Protein AF-A0A5A8E0D0-F1 (afdb_monomer_lite)

pLDDT: mean 87.82, std 7.99, range [46.97, 96.88]

Sequence (201 aa):
MASAQPALDAAREAVDKLDKSAMTEMRAMPSPPAVVVRAMRATLILLRGERRSSELSWEGCKRALSKLDAFIRELKDLDATTLPTERLARARPLTEAADFDPDDVARRSFAAAAMARWCRAVVHYRDAFTEAEPLMRQLAEAEASRAAADRDAAAAQGRAAEAAARVNETRIDFARATASKAAAEAEAGALRAKLDVAARL

Secondary structure (DSSP, 8-state):
-TTTHHHHHHHHHHHHT--HHHHHHHHH-SS--HHHHHHHHHHHHHHH----TTTSSHHHHHHHTTSHHHHHHHHHH--SSS--HHHHHHHHHHHSSTT--HHHHHTT-HHHHHHHHHHHHHHHHHHHHHHHHHHHHHHHHHHHHHHHHHHHHHHHHHHHHHHHHHHHHHHHHHHHHHHHHHHHHHHHHHHHHHHHHHTT-

InterPro domains:
  IPR024743 Dynein heavy chain, coiled coil stalk [PF12777] (1-201)
  IPR026983 Dynein heavy chain [PTHR45703] (1-201)

Structure (mmCIF, N/CA/C/O backbone):
data_AF-A0A5A8E0D0-F1
#
_entry.id   AF-A0A5A8E0D0-F1
#
loop_
_atom_site.group_PDB
_atom_site.id
_atom_site.type_symbol
_atom_site.label_atom_id
_atom_site.label_alt_id
_atom_site.label_comp_id
_atom_site.label_asym_id
_atom_site.label_entity_id
_atom_site.label_seq_id
_atom_site.pdbx_PDB_ins_code
_atom_site.Cartn_x
_atom_site.Cartn_y
_atom_site.Cartn_z
_atom_site.occupancy
_atom_site.B_iso_or_equiv
_atom_site.auth_seq_id
_atom_site.auth_comp_id
_atom_site.auth_asym_id
_atom_site.auth_atom_id
_atom_site.pdbx_PDB_model_num
ATOM 1 N N . MET A 1 1 ? -8.853 -4.979 -0.295 1.00 46.97 1 MET A N 1
ATOM 2 C CA . MET A 1 1 ? -7.467 -5.105 0.218 1.00 46.97 1 MET A CA 1
ATOM 3 C C . MET A 1 1 ? -6.813 -6.458 -0.061 1.00 46.97 1 MET A C 1
ATOM 5 O O . MET A 1 1 ? -5.664 -6.467 -0.484 1.00 46.97 1 MET A O 1
ATOM 9 N N . ALA A 1 2 ? -7.513 -7.590 0.106 1.00 50.62 2 ALA A N 1
ATOM 10 C CA . ALA A 1 2 ? -6.905 -8.922 -0.022 1.00 50.62 2 ALA A CA 1
ATOM 11 C C . ALA A 1 2 ? -6.347 -9.275 -1.417 1.00 50.62 2 ALA A C 1
ATOM 13 O O . ALA A 1 2 ? -5.484 -10.133 -1.499 1.00 50.62 2 ALA A O 1
ATOM 14 N N . SER A 1 3 ? -6.790 -8.635 -2.508 1.00 60.00 3 SER A N 1
ATOM 15 C CA . SER A 1 3 ? -6.340 -9.019 -3.859 1.00 60.00 3 SER A CA 1
ATOM 16 C C . SER A 1 3 ? -5.064 -8.315 -4.336 1.00 60.00 3 SER A C 1
ATOM 18 O O . SER A 1 3 ? -4.391 -8.837 -5.220 1.00 60.00 3 SER A O 1
ATOM 20 N N . ALA A 1 4 ? -4.728 -7.138 -3.798 1.00 67.81 4 ALA A N 1
ATOM 21 C CA . ALA A 1 4 ? -3.641 -6.313 -4.338 1.00 67.81 4 ALA A CA 1
ATOM 22 C C . ALA A 1 4 ? -2.365 -6.343 -3.485 1.00 67.81 4 ALA A C 1
ATOM 24 O O . ALA A 1 4 ? -1.266 -6.282 -4.032 1.00 67.81 4 ALA A O 1
ATOM 25 N N . GLN A 1 5 ? -2.497 -6.514 -2.164 1.00 73.69 5 GLN A N 1
ATOM 26 C CA . GLN A 1 5 ? -1.357 -6.719 -1.267 1.00 73.69 5 GLN A CA 1
ATOM 27 C C . GLN A 1 5 ? -0.528 -7.963 -1.656 1.00 73.69 5 GLN A C 1
ATOM 29 O O . GLN A 1 5 ? 0.683 -7.820 -1.816 1.00 73.69 5 GLN A O 1
ATOM 34 N N . PRO A 1 6 ? -1.133 -9.137 -1.955 1.00 78.00 6 PRO A N 1
ATOM 35 C CA . PRO A 1 6 ? -0.362 -10.307 -2.375 1.00 78.00 6 PRO A CA 1
ATOM 36 C C . PRO A 1 6 ? 0.381 -10.092 -3.695 1.00 78.00 6 PRO A C 1
ATOM 38 O O . PRO A 1 6 ? 1.473 -10.619 -3.880 1.00 78.00 6 PRO A O 1
ATOM 41 N N . ALA A 1 7 ? -0.184 -9.300 -4.612 1.00 72.88 7 ALA A N 1
ATOM 42 C CA . ALA A 1 7 ? 0.465 -8.982 -5.880 1.00 72.88 7 ALA A CA 1
ATOM 43 C C . ALA A 1 7 ? 1.705 -8.095 -5.678 1.00 72.88 7 ALA A C 1
ATOM 45 O O . ALA A 1 7 ? 2.725 -8.310 -6.335 1.00 72.88 7 ALA A O 1
ATOM 46 N N . LEU A 1 8 ? 1.640 -7.128 -4.754 1.00 76.81 8 LEU A N 1
ATOM 47 C CA . LEU A 1 8 ? 2.788 -6.298 -4.388 1.00 76.81 8 LEU A CA 1
ATOM 48 C C . LEU A 1 8 ? 3.878 -7.122 -3.689 1.00 76.81 8 LEU A C 1
ATOM 50 O O . LEU A 1 8 ? 5.057 -6.971 -4.008 1.00 76.81 8 LEU A O 1
ATOM 54 N N . ASP A 1 9 ? 3.493 -8.023 -2.788 1.00 79.50 9 ASP A N 1
ATOM 55 C CA . ASP A 1 9 ? 4.439 -8.878 -2.069 1.00 79.50 9 ASP A CA 1
ATOM 56 C C . ASP A 1 9 ? 5.113 -9.888 -3.012 1.00 79.50 9 ASP A C 1
ATOM 58 O O . ASP A 1 9 ? 6.337 -10.020 -2.999 1.00 79.50 9 ASP A O 1
ATOM 62 N N . ALA A 1 10 ? 4.360 -10.493 -3.936 1.00 74.81 10 ALA A N 1
ATOM 63 C CA . ALA A 1 10 ? 4.913 -11.351 -4.987 1.00 74.81 10 ALA A CA 1
ATOM 64 C C . ALA A 1 10 ? 5.870 -10.591 -5.924 1.00 74.81 10 ALA A C 1
ATOM 66 O O . ALA A 1 10 ? 6.889 -11.128 -6.360 1.00 74.81 10 ALA A O 1
ATOM 67 N N . ALA A 1 11 ? 5.582 -9.322 -6.228 1.00 75.94 11 ALA A N 1
ATOM 68 C CA . ALA A 1 11 ? 6.492 -8.471 -6.989 1.00 75.94 11 ALA A CA 1
ATOM 69 C C . ALA A 1 11 ? 7.776 -8.131 -6.219 1.00 75.94 11 ALA A C 1
ATOM 71 O O . ALA A 1 11 ? 8.854 -8.131 -6.814 1.00 75.94 11 ALA A O 1
ATOM 72 N N . ARG A 1 12 ? 7.686 -7.866 -4.911 1.00 77.81 12 ARG A N 1
ATOM 73 C CA . ARG A 1 12 ? 8.857 -7.657 -4.044 1.00 77.81 12 ARG A CA 1
ATOM 74 C C . ARG A 1 12 ? 9.723 -8.911 -3.968 1.00 77.81 12 ARG A C 1
ATOM 76 O O . ARG A 1 12 ? 10.940 -8.811 -4.090 1.00 77.81 12 ARG A O 1
ATOM 83 N N . GLU A 1 13 ? 9.106 -10.083 -3.854 1.00 78.12 13 GLU A N 1
ATOM 84 C CA . GLU A 1 13 ? 9.806 -11.369 -3.873 1.00 78.12 13 GLU A CA 1
ATOM 85 C C . GLU A 1 13 ? 10.465 -11.639 -5.237 1.00 78.12 13 GLU A C 1
ATOM 87 O O . GLU A 1 13 ? 11.607 -12.089 -5.303 1.00 78.12 13 GLU A O 1
ATOM 92 N N . ALA A 1 14 ? 9.798 -11.305 -6.346 1.00 73.12 14 ALA A N 1
ATOM 93 C CA . ALA A 1 14 ? 10.391 -11.404 -7.680 1.00 73.12 14 ALA A CA 1
ATOM 94 C C . ALA A 1 14 ? 11.609 -10.477 -7.852 1.00 73.12 14 ALA A C 1
ATOM 96 O O . ALA A 1 14 ? 12.559 -10.841 -8.542 1.00 73.12 14 ALA A O 1
ATOM 97 N N . VAL A 1 15 ? 11.602 -9.304 -7.206 1.00 76.38 15 VAL A N 1
ATOM 98 C CA . VAL A 1 15 ? 12.763 -8.403 -7.144 1.00 76.38 15 VAL A CA 1
ATOM 99 C C . VAL A 1 15 ? 13.859 -8.946 -6.224 1.00 76.38 15 VAL A C 1
ATOM 101 O O . VAL A 1 15 ? 15.035 -8.724 -6.488 1.00 76.38 15 VAL A O 1
ATOM 104 N N . ASP A 1 16 ? 13.517 -9.678 -5.166 1.00 75.69 16 ASP A N 1
ATOM 105 C CA . ASP A 1 16 ? 14.500 -10.338 -4.296 1.00 75.69 16 ASP A CA 1
ATOM 106 C C . ASP A 1 16 ? 15.219 -11.496 -5.003 1.00 75.69 16 ASP A C 1
ATOM 108 O O . ASP A 1 16 ? 16.421 -11.690 -4.839 1.00 75.69 16 ASP A O 1
ATOM 112 N N . LYS A 1 17 ? 14.496 -12.200 -5.879 1.00 71.00 17 LYS A N 1
ATOM 113 C CA . LYS A 1 17 ? 15.017 -13.273 -6.737 1.00 71.00 17 LYS A CA 1
ATOM 114 C C . LYS A 1 17 ? 15.730 -12.766 -7.997 1.00 71.00 17 LYS A C 1
ATOM 116 O O . LYS A 1 17 ? 16.105 -13.581 -8.841 1.00 71.00 17 LYS A O 1
ATOM 121 N N . LEU A 1 18 ? 15.911 -11.451 -8.164 1.00 76.00 18 LEU A N 1
ATOM 122 C CA . LEU A 1 18 ? 16.695 -10.911 -9.275 1.00 76.00 18 LEU A CA 1
ATOM 123 C C . LEU A 1 18 ? 18.150 -11.355 -9.142 1.00 76.00 18 LEU A C 1
ATOM 125 O O . LEU A 1 18 ? 18.886 -10.908 -8.262 1.00 76.00 18 LEU A O 1
ATOM 129 N N . ASP A 1 19 ? 18.577 -12.197 -10.076 1.00 73.56 19 ASP A N 1
ATOM 130 C CA . ASP A 1 19 ? 19.979 -12.545 -10.218 1.00 73.56 19 ASP A CA 1
ATOM 131 C C . ASP A 1 19 ? 20.783 -11.297 -10.626 1.00 73.56 19 ASP A C 1
ATOM 133 O O . ASP A 1 19 ? 20.509 -10.648 -11.647 1.00 73.56 19 ASP A O 1
ATOM 137 N N . LYS A 1 20 ? 21.802 -10.957 -9.827 1.00 79.88 20 LYS A N 1
ATOM 138 C CA . LYS A 1 20 ? 22.716 -9.842 -10.112 1.00 79.88 20 LYS A CA 1
ATOM 139 C C . LYS A 1 20 ? 23.409 -10.015 -11.466 1.00 79.88 20 LYS A C 1
ATOM 141 O O . LYS A 1 20 ? 23.728 -9.010 -12.109 1.00 79.88 20 LYS A O 1
ATOM 146 N N . SER A 1 21 ? 23.599 -11.258 -11.920 1.00 83.44 21 SER A N 1
ATOM 147 C CA . SER A 1 21 ? 24.124 -11.562 -13.253 1.00 83.44 21 SER A CA 1
ATOM 148 C C . SER A 1 21 ? 23.192 -11.040 -14.349 1.00 83.44 21 SER A C 1
ATOM 150 O O . SER A 1 21 ? 23.609 -10.232 -15.178 1.00 83.44 21 SER A O 1
ATOM 152 N N . ALA A 1 22 ? 21.897 -11.370 -14.286 1.00 84.19 22 ALA A N 1
ATOM 153 C CA . ALA A 1 22 ? 20.905 -10.948 -15.278 1.00 84.19 22 ALA A CA 1
ATOM 154 C C . ALA A 1 22 ? 20.755 -9.416 -15.361 1.00 84.19 22 ALA A C 1
ATOM 156 O O . ALA A 1 22 ? 20.541 -8.853 -16.438 1.00 84.19 22 ALA A O 1
ATOM 157 N N . MET A 1 23 ? 20.895 -8.708 -14.236 1.00 86.44 23 MET A N 1
ATOM 158 C CA . MET A 1 23 ? 20.880 -7.239 -14.227 1.00 86.44 23 MET A CA 1
ATOM 159 C C . MET A 1 23 ? 22.164 -6.631 -14.804 1.00 86.44 23 MET A C 1
ATOM 161 O O . MET A 1 23 ? 22.116 -5.579 -15.449 1.00 86.44 23 MET A O 1
ATOM 165 N N . THR A 1 24 ? 23.304 -7.294 -14.602 1.00 87.25 24 THR A N 1
ATOM 166 C CA . THR A 1 24 ? 24.586 -6.894 -15.194 1.00 87.25 24 THR A CA 1
ATOM 167 C C . THR A 1 24 ? 24.567 -7.086 -16.710 1.00 87.25 24 THR A C 1
ATOM 169 O O . THR A 1 24 ? 24.935 -6.166 -17.440 1.00 87.25 24 THR A O 1
ATOM 172 N N . GLU A 1 25 ? 24.048 -8.218 -17.191 1.00 87.62 25 GLU A N 1
ATOM 173 C CA . GLU A 1 25 ? 23.821 -8.482 -18.618 1.00 87.62 25 GLU A CA 1
ATOM 174 C C . GLU A 1 25 ? 22.884 -7.448 -19.238 1.00 87.62 25 GLU A C 1
ATOM 176 O O . GLU A 1 25 ? 23.180 -6.873 -20.287 1.00 87.62 25 GLU A O 1
ATOM 181 N N . MET A 1 26 ? 21.782 -7.139 -18.550 1.00 88.94 26 MET A N 1
ATOM 182 C CA . MET A 1 26 ? 20.850 -6.113 -19.000 1.00 88.94 26 MET A CA 1
ATOM 183 C C . MET A 1 26 ? 21.520 -4.742 -19.114 1.00 88.94 26 MET A C 1
ATOM 185 O O . MET A 1 26 ? 21.313 -4.054 -20.109 1.00 88.94 26 MET A O 1
ATOM 189 N N . ARG A 1 27 ? 22.364 -4.346 -18.153 1.00 89.56 27 ARG A N 1
ATOM 190 C CA . ARG A 1 27 ? 23.125 -3.085 -18.209 1.00 89.56 27 ARG A CA 1
ATOM 191 C C . ARG A 1 27 ? 24.154 -3.066 -19.346 1.00 89.56 27 ARG A C 1
ATOM 193 O O . ARG A 1 27 ? 24.409 -2.000 -19.905 1.00 89.56 27 ARG A O 1
ATOM 200 N N . ALA A 1 28 ? 24.755 -4.211 -19.663 1.00 88.94 28 ALA A N 1
ATOM 201 C CA . ALA A 1 28 ? 25.799 -4.335 -20.677 1.00 88.94 28 ALA A CA 1
ATOM 202 C C . ALA A 1 28 ? 25.269 -4.271 -22.121 1.00 88.94 28 ALA A C 1
ATOM 204 O O . ALA A 1 28 ? 26.068 -4.150 -23.048 1.00 88.94 28 ALA A O 1
ATOM 205 N N . MET A 1 29 ? 23.946 -4.312 -22.333 1.00 88.25 29 MET A N 1
ATOM 206 C CA . MET A 1 29 ? 23.362 -4.260 -23.675 1.00 88.25 29 MET A CA 1
ATOM 207 C C . MET A 1 29 ? 23.723 -2.947 -24.402 1.00 88.25 29 MET A C 1
ATOM 209 O O . MET A 1 29 ? 23.353 -1.862 -23.935 1.00 88.25 29 MET A O 1
ATOM 213 N N . PRO A 1 30 ? 24.390 -3.011 -25.570 1.00 84.31 30 PRO A N 1
ATOM 214 C CA . PRO A 1 30 ? 24.726 -1.817 -26.345 1.00 84.31 30 PRO A CA 1
ATOM 215 C C . PRO A 1 30 ? 23.490 -1.206 -27.020 1.00 84.31 30 PRO A C 1
ATOM 217 O O . PRO A 1 30 ? 23.367 0.014 -27.085 1.00 84.31 30 PRO A O 1
ATOM 220 N N . SER A 1 31 ? 22.552 -2.051 -27.463 1.00 87.75 31 SER A N 1
ATOM 221 C CA . SER A 1 31 ? 21.268 -1.655 -28.049 1.00 87.75 31 SER A CA 1
ATOM 222 C C . SER A 1 31 ? 20.144 -2.497 -27.431 1.00 87.75 31 SER A C 1
ATOM 224 O O . SER A 1 31 ? 19.888 -3.614 -27.886 1.00 87.75 31 SER A O 1
ATOM 226 N N . PRO A 1 32 ? 19.525 -2.036 -26.331 1.00 88.44 32 PRO A N 1
ATOM 227 C CA . PRO A 1 32 ? 18.481 -2.789 -25.645 1.00 88.44 32 PRO A CA 1
ATOM 228 C C . PRO A 1 32 ? 17.187 -2.846 -26.480 1.00 88.44 32 PRO A C 1
ATOM 230 O O . PRO A 1 32 ? 16.812 -1.851 -27.110 1.00 88.44 32 PRO A O 1
ATOM 233 N N . PRO A 1 33 ? 16.433 -3.959 -26.434 1.00 90.31 33 PRO A N 1
ATOM 234 C CA . PRO A 1 33 ? 15.084 -4.010 -26.988 1.00 90.31 33 PRO A CA 1
ATOM 235 C C . PRO A 1 33 ? 14.177 -2.925 -26.389 1.00 90.31 33 PRO A C 1
ATOM 237 O O . PRO A 1 33 ? 14.285 -2.597 -25.204 1.00 90.31 33 PRO A O 1
ATOM 240 N N . ALA A 1 34 ? 13.221 -2.419 -27.175 1.00 89.75 34 ALA A N 1
ATOM 241 C CA . ALA A 1 34 ? 12.304 -1.358 -26.741 1.00 89.75 34 ALA A CA 1
ATOM 242 C C . ALA A 1 34 ? 11.573 -1.697 -25.427 1.00 89.75 34 ALA A C 1
ATOM 244 O O . ALA A 1 34 ? 11.414 -0.834 -24.564 1.00 89.75 34 ALA A O 1
ATOM 245 N N . VAL A 1 35 ? 11.212 -2.969 -25.242 1.00 90.56 35 VAL A N 1
ATOM 246 C CA . VAL A 1 35 ? 10.556 -3.472 -24.028 1.00 90.56 35 VAL A CA 1
ATOM 247 C C . VAL A 1 35 ? 11.441 -3.372 -22.777 1.00 90.56 35 VAL A C 1
ATOM 249 O O . VAL A 1 35 ? 10.951 -3.015 -21.708 1.00 90.56 35 VAL A O 1
ATOM 252 N N . VAL A 1 36 ? 12.757 -3.581 -22.911 1.00 91.25 36 VAL A N 1
ATOM 253 C CA . VAL A 1 36 ? 13.731 -3.450 -21.809 1.00 91.25 36 VAL A CA 1
ATOM 254 C C . VAL A 1 36 ? 13.880 -1.983 -21.412 1.00 91.25 36 VAL A C 1
ATOM 256 O O . VAL A 1 36 ? 13.831 -1.639 -20.230 1.00 91.25 36 VAL A O 1
ATOM 259 N N . VAL A 1 37 ? 13.986 -1.096 -22.405 1.00 92.12 37 VAL A N 1
ATOM 260 C CA . VAL A 1 37 ? 14.032 0.354 -22.171 1.00 92.12 37 VAL A CA 1
ATOM 261 C C . VAL A 1 37 ? 12.748 0.830 -21.497 1.00 92.12 37 VAL A C 1
ATOM 263 O O . VAL A 1 37 ? 12.804 1.625 -20.560 1.00 92.12 37 VAL A O 1
ATOM 266 N N . ARG A 1 38 ? 11.587 0.331 -21.935 1.00 92.31 38 ARG A N 1
ATOM 267 C CA . ARG A 1 38 ? 10.296 0.664 -21.329 1.00 92.31 38 ARG A CA 1
ATOM 268 C C . ARG A 1 38 ? 10.235 0.232 -19.865 1.00 92.31 38 ARG A C 1
ATOM 270 O O . ARG A 1 38 ? 9.815 1.036 -19.036 1.00 92.31 38 ARG A O 1
ATOM 277 N N . ALA A 1 39 ? 10.714 -0.971 -19.540 1.00 92.19 39 ALA A N 1
ATOM 278 C CA . ALA A 1 39 ? 10.709 -1.496 -18.171 1.00 92.19 39 ALA A CA 1
ATOM 279 C C . ALA A 1 39 ? 11.562 -0.643 -17.239 1.00 92.19 39 ALA A C 1
ATOM 281 O O . ALA A 1 39 ? 11.098 -0.224 -16.177 1.00 92.19 39 ALA A O 1
ATOM 282 N N . MET A 1 40 ? 12.764 -0.286 -17.688 1.00 92.94 40 MET A N 1
ATOM 283 C CA . MET A 1 40 ? 13.640 0.614 -16.946 1.00 92.94 40 MET A CA 1
ATOM 284 C C . MET A 1 40 ? 13.038 2.008 -16.767 1.00 92.94 40 MET A C 1
ATOM 286 O O . MET A 1 40 ? 13.068 2.552 -15.666 1.00 92.94 40 MET A O 1
ATOM 290 N N . ARG A 1 41 ? 12.445 2.587 -17.817 1.00 93.75 41 ARG A N 1
ATOM 291 C CA . ARG A 1 41 ? 11.794 3.904 -17.734 1.00 93.75 41 ARG A CA 1
ATOM 292 C C . ARG A 1 41 ? 10.636 3.907 -16.746 1.00 93.75 41 ARG A C 1
ATOM 294 O O . ARG A 1 41 ? 10.587 4.787 -15.891 1.00 93.75 41 ARG A O 1
ATOM 301 N N . ALA A 1 42 ? 9.734 2.930 -16.846 1.00 94.12 42 ALA A N 1
ATOM 302 C CA . ALA A 1 42 ? 8.605 2.791 -15.930 1.00 94.12 42 ALA A CA 1
ATOM 303 C C . ALA A 1 42 ? 9.096 2.659 -14.483 1.00 94.12 42 ALA A C 1
ATOM 305 O O . ALA A 1 42 ? 8.607 3.354 -13.593 1.00 94.12 42 ALA A O 1
ATOM 306 N N . THR A 1 43 ? 10.147 1.862 -14.279 1.00 93.75 43 THR A N 1
ATOM 307 C CA . THR A 1 43 ? 10.754 1.658 -12.965 1.00 93.75 43 THR A CA 1
ATOM 308 C C . THR A 1 43 ? 11.332 2.957 -12.402 1.00 93.75 43 THR A C 1
ATOM 310 O O . THR A 1 43 ? 11.029 3.319 -11.271 1.00 93.75 43 THR A O 1
ATOM 313 N N . LEU A 1 44 ? 12.107 3.716 -13.185 1.00 94.00 44 LEU A N 1
ATOM 314 C CA . LEU A 1 44 ? 12.698 4.988 -12.742 1.00 94.00 44 LEU A CA 1
ATOM 315 C C . LEU A 1 44 ? 11.650 6.073 -12.458 1.00 94.00 44 LEU A C 1
ATOM 317 O O . LEU A 1 44 ? 11.821 6.870 -11.531 1.00 94.00 44 LEU A O 1
ATOM 321 N N . ILE A 1 45 ? 10.558 6.096 -13.226 1.00 94.62 45 ILE A N 1
ATOM 322 C CA . ILE A 1 45 ? 9.433 7.007 -12.994 1.00 94.62 45 ILE A CA 1
ATOM 323 C C . ILE A 1 45 ? 8.748 6.679 -11.666 1.00 94.62 45 ILE A C 1
ATOM 325 O O . ILE A 1 45 ? 8.525 7.586 -10.867 1.00 94.62 45 ILE A O 1
ATOM 329 N N . LEU A 1 46 ? 8.444 5.406 -11.406 1.00 92.56 46 LEU A N 1
ATOM 330 C CA . LEU A 1 46 ? 7.791 4.989 -10.163 1.00 92.56 46 LEU A CA 1
ATOM 331 C C . LEU A 1 46 ? 8.713 5.195 -8.953 1.00 92.56 46 LEU A C 1
ATOM 333 O O . LEU A 1 46 ? 8.340 5.862 -7.987 1.00 92.56 46 LEU A O 1
ATOM 337 N N . LEU A 1 47 ? 9.946 4.701 -9.046 1.00 92.19 47 LEU A N 1
ATOM 338 C CA . LEU A 1 47 ? 10.903 4.667 -7.946 1.00 92.19 47 LEU A CA 1
ATOM 339 C C . LEU A 1 47 ? 11.397 6.062 -7.544 1.00 92.19 47 LEU A C 1
ATOM 341 O O . LEU A 1 47 ? 11.353 6.443 -6.376 1.00 92.19 47 LEU A O 1
ATOM 345 N N . ARG A 1 48 ? 11.838 6.856 -8.524 1.00 92.94 48 ARG A N 1
ATOM 346 C CA . ARG A 1 48 ? 12.532 8.133 -8.284 1.00 92.94 48 ARG A CA 1
ATOM 347 C C . ARG A 1 48 ? 11.748 9.355 -8.753 1.00 92.94 48 ARG A C 1
ATOM 349 O O . ARG A 1 48 ? 12.175 10.476 -8.507 1.00 92.94 48 ARG A O 1
ATOM 356 N N . GLY A 1 49 ? 10.606 9.170 -9.416 1.00 91.31 49 GLY A N 1
ATOM 357 C CA . GLY A 1 49 ? 9.841 10.285 -9.979 1.00 91.31 49 GLY A CA 1
ATOM 358 C C . GLY A 1 49 ? 10.536 10.950 -11.165 1.00 91.31 49 GLY A C 1
ATOM 359 O O . GLY A 1 49 ? 10.238 12.102 -11.472 1.00 91.31 49 GLY A O 1
ATOM 360 N N . GLU A 1 50 ? 11.469 10.257 -11.825 1.00 91.94 50 GLU A N 1
ATOM 361 C CA . GLU A 1 50 ? 12.350 10.870 -12.816 1.00 91.94 50 GLU A CA 1
ATOM 362 C C . GLU A 1 50 ? 11.572 11.401 -14.029 1.00 91.94 50 GLU A C 1
ATOM 364 O O . GLU A 1 50 ? 10.685 10.738 -14.579 1.00 91.94 50 GLU A O 1
ATOM 369 N N . ARG A 1 51 ? 11.899 12.624 -14.453 1.00 90.44 51 ARG A N 1
ATOM 370 C CA . ARG A 1 51 ? 11.179 13.352 -15.512 1.00 90.44 51 ARG A CA 1
ATOM 371 C C . ARG A 1 51 ? 12.064 13.731 -16.680 1.00 90.44 51 ARG A C 1
ATOM 373 O O . ARG A 1 51 ? 11.554 13.978 -17.769 1.00 90.44 51 ARG A O 1
ATOM 380 N N . ARG A 1 52 ? 13.373 13.805 -16.456 1.00 90.81 52 ARG A N 1
ATOM 381 C CA . ARG A 1 52 ? 14.315 14.303 -17.446 1.00 90.81 52 ARG A CA 1
ATOM 382 C C . ARG A 1 52 ? 14.521 13.245 -18.520 1.00 90.81 52 ARG A C 1
ATOM 384 O O . ARG A 1 52 ? 14.887 12.107 -18.228 1.00 90.81 52 ARG A O 1
ATOM 391 N N . SER A 1 53 ? 14.356 13.637 -19.781 1.00 88.06 53 SER A N 1
ATOM 392 C CA . SER A 1 53 ? 14.579 12.752 -20.930 1.00 88.06 53 SER A CA 1
ATOM 393 C C . SER A 1 53 ? 15.993 12.156 -20.952 1.00 88.06 53 SER A C 1
ATOM 395 O O . SER A 1 53 ? 16.175 11.030 -21.403 1.00 88.06 53 SER A O 1
ATOM 397 N N . SER A 1 54 ? 16.988 12.873 -20.416 1.00 88.88 54 SER A N 1
ATOM 398 C CA . SER A 1 54 ? 18.372 12.400 -20.281 1.00 88.88 54 SER A CA 1
ATOM 399 C C . SER A 1 54 ? 18.535 11.251 -19.279 1.00 88.88 54 SER A C 1
ATOM 401 O O . SER A 1 54 ? 19.403 10.398 -19.467 1.00 88.88 54 SER A O 1
ATOM 403 N N . GLU A 1 55 ? 17.704 11.189 -18.242 1.00 88.94 55 GLU A N 1
ATOM 404 C CA . GLU A 1 55 ? 17.733 10.133 -17.223 1.00 88.94 55 GLU A CA 1
ATOM 405 C C . GLU A 1 55 ? 16.846 8.944 -17.606 1.00 88.94 55 GLU A C 1
ATOM 407 O O . GLU A 1 55 ? 17.149 7.803 -17.274 1.00 88.94 55 GLU A O 1
ATOM 412 N N . LEU A 1 56 ? 15.801 9.196 -18.399 1.00 90.62 56 LEU A N 1
ATOM 413 C CA . LEU A 1 56 ? 14.980 8.160 -19.035 1.00 90.62 56 LEU A CA 1
ATOM 414 C C . LEU A 1 56 ? 15.613 7.604 -20.325 1.00 90.62 56 LEU A C 1
ATOM 416 O O . LEU A 1 56 ? 15.072 6.688 -20.950 1.00 90.62 56 LEU A O 1
ATOM 420 N N . SER A 1 57 ? 16.753 8.146 -20.754 1.00 92.88 57 SER A N 1
ATOM 421 C CA . SER A 1 57 ? 17.561 7.569 -21.831 1.00 92.88 57 SER A CA 1
ATOM 422 C C . SER A 1 57 ? 18.197 6.246 -21.389 1.00 92.88 57 SER A C 1
ATOM 424 O O . SER A 1 57 ? 18.316 5.975 -20.192 1.00 92.88 57 SER A O 1
ATOM 426 N N . TRP A 1 58 ? 18.651 5.423 -22.340 1.00 92.19 58 TRP A N 1
ATOM 427 C CA . TRP A 1 58 ? 19.358 4.187 -21.988 1.00 92.19 58 TRP A CA 1
ATOM 428 C C . TRP A 1 58 ? 20.641 4.455 -21.190 1.00 92.19 58 TRP A C 1
ATOM 430 O O . TRP A 1 58 ? 20.933 3.740 -20.237 1.00 92.19 58 TRP A O 1
ATOM 440 N N . GLU A 1 59 ? 21.359 5.540 -21.492 1.00 91.25 59 GLU A N 1
ATOM 441 C CA . GLU A 1 59 ? 22.514 5.966 -20.695 1.00 91.25 59 GLU A CA 1
ATOM 442 C C . GLU A 1 59 ? 22.132 6.293 -19.246 1.00 91.25 59 GLU A C 1
ATOM 444 O O . GLU A 1 59 ? 22.840 5.912 -18.314 1.00 91.25 59 GLU A O 1
ATOM 449 N N . GLY A 1 60 ? 20.986 6.946 -19.033 1.00 91.12 60 GLY A N 1
ATOM 450 C CA . GLY A 1 60 ? 20.442 7.188 -17.694 1.00 91.12 60 GLY A CA 1
ATOM 451 C C . GLY A 1 60 ? 20.056 5.905 -16.966 1.00 91.12 60 GLY A C 1
ATOM 452 O O . GLY A 1 60 ? 20.423 5.714 -15.806 1.00 91.12 60 GLY A O 1
ATOM 453 N N . CYS A 1 61 ? 19.438 4.964 -17.678 1.00 91.06 61 CYS A N 1
ATOM 454 C CA . CYS A 1 61 ? 19.127 3.638 -17.150 1.00 91.06 61 CYS A CA 1
ATOM 455 C C . CYS A 1 61 ? 20.403 2.894 -16.722 1.00 91.06 61 CYS A C 1
ATOM 457 O O . CYS A 1 61 ? 20.472 2.373 -15.610 1.00 91.06 61 CYS A O 1
ATOM 459 N N . LYS A 1 62 ? 21.458 2.918 -17.548 1.00 91.25 62 LYS A N 1
ATOM 460 C CA . LYS A 1 62 ? 22.763 2.325 -17.216 1.00 91.25 62 LYS A CA 1
ATOM 461 C C . LYS A 1 62 ? 23.423 2.985 -16.006 1.00 91.25 62 LYS A C 1
ATOM 463 O O . LYS A 1 62 ? 24.046 2.283 -15.208 1.00 91.25 62 LYS A O 1
ATOM 468 N N . ARG A 1 63 ? 23.287 4.308 -15.843 1.00 92.00 63 ARG A N 1
ATOM 469 C CA . ARG A 1 63 ? 23.747 5.015 -14.634 1.00 92.00 63 ARG A CA 1
ATOM 470 C C . ARG A 1 63 ? 22.977 4.563 -13.400 1.00 92.00 63 ARG A C 1
ATOM 472 O O . ARG A 1 63 ? 23.605 4.296 -12.379 1.00 92.00 63 ARG A O 1
ATOM 479 N N . ALA A 1 64 ? 21.658 4.414 -13.483 1.00 89.38 64 ALA A N 1
ATOM 480 C CA . ALA A 1 64 ? 20.861 3.913 -12.366 1.00 89.38 64 ALA A CA 1
ATOM 481 C C . ALA A 1 64 ? 21.264 2.484 -11.961 1.00 89.38 64 ALA A C 1
ATOM 483 O O . ALA A 1 64 ? 21.414 2.206 -10.774 1.00 89.38 64 ALA A O 1
ATOM 484 N N . LEU A 1 65 ? 21.551 1.624 -12.943 1.00 89.56 65 LEU A N 1
ATOM 485 C CA . LEU A 1 65 ? 22.027 0.251 -12.733 1.00 89.56 65 LEU A CA 1
ATOM 486 C C . LEU A 1 65 ? 23.508 0.156 -12.323 1.00 89.56 65 LEU A C 1
ATOM 488 O O . LEU A 1 65 ? 24.002 -0.940 -12.068 1.00 89.56 65 LEU A O 1
ATOM 492 N N . SER A 1 66 ? 24.246 1.272 -12.256 1.00 89.44 66 SER A N 1
ATOM 493 C CA . SER A 1 66 ? 25.660 1.250 -11.854 1.00 89.44 66 SER A CA 1
ATOM 494 C C . SER A 1 66 ? 25.864 0.863 -10.390 1.00 89.44 66 SER A C 1
ATOM 496 O O . SER A 1 66 ? 26.866 0.234 -10.060 1.00 89.44 66 SER A O 1
ATOM 498 N N . LYS A 1 67 ? 24.890 1.194 -9.534 1.00 89.44 67 LYS A N 1
ATOM 499 C CA . LYS A 1 67 ? 24.852 0.843 -8.111 1.00 89.44 67 LYS A CA 1
ATOM 500 C C . LYS A 1 67 ? 23.756 -0.191 -7.874 1.00 89.44 67 LYS A C 1
ATOM 502 O O . LYS A 1 67 ? 22.721 0.115 -7.289 1.00 89.44 67 LYS A O 1
ATOM 507 N N . LEU A 1 68 ? 23.991 -1.403 -8.370 1.00 87.12 68 LEU A N 1
ATOM 508 C CA . LEU A 1 68 ? 22.995 -2.470 -8.433 1.00 87.12 68 LEU A CA 1
ATOM 509 C C . LEU A 1 68 ? 22.342 -2.779 -7.077 1.00 87.12 68 LEU A C 1
ATOM 511 O O . LEU A 1 68 ? 21.120 -2.795 -6.974 1.00 87.12 68 LEU A O 1
ATOM 515 N N . ASP A 1 69 ? 23.150 -2.950 -6.030 1.00 87.75 69 ASP A N 1
ATOM 516 C CA . ASP A 1 69 ? 22.650 -3.276 -4.689 1.00 87.75 69 ASP A CA 1
ATOM 517 C C . ASP A 1 69 ? 21.766 -2.167 -4.106 1.00 87.75 69 ASP A C 1
ATOM 519 O O . ASP A 1 69 ? 20.733 -2.443 -3.497 1.00 87.75 69 ASP A O 1
ATOM 523 N N . ALA A 1 70 ? 22.150 -0.905 -4.320 1.00 90.00 70 ALA A N 1
ATOM 524 C CA . ALA A 1 70 ? 21.360 0.240 -3.881 1.00 90.00 70 ALA A CA 1
ATOM 525 C C . ALA A 1 70 ? 20.040 0.325 -4.654 1.00 90.00 70 ALA A C 1
ATOM 527 O O . ALA A 1 70 ? 18.993 0.544 -4.059 1.00 90.00 70 ALA A O 1
ATOM 528 N N . PHE A 1 71 ? 20.076 0.082 -5.965 1.00 89.81 71 PHE A N 1
ATOM 529 C CA . PHE A 1 71 ? 18.887 0.094 -6.808 1.00 89.81 71 PHE A CA 1
ATOM 530 C C . PHE A 1 71 ? 17.883 -1.002 -6.414 1.00 89.81 71 PHE A C 1
ATOM 532 O O . PHE A 1 71 ? 16.693 -0.726 -6.289 1.00 89.81 71 PHE A O 1
ATOM 539 N N . ILE A 1 72 ? 18.351 -2.228 -6.154 1.00 88.06 72 ILE A N 1
ATOM 540 C CA . ILE A 1 72 ? 17.491 -3.322 -5.671 1.00 88.06 72 ILE A CA 1
ATOM 541 C C . ILE A 1 72 ? 16.893 -2.976 -4.302 1.00 88.06 72 ILE A C 1
ATOM 543 O O . ILE A 1 72 ? 15.715 -3.237 -4.066 1.00 88.06 72 ILE A O 1
ATOM 547 N N . ARG A 1 73 ? 17.679 -2.370 -3.404 1.00 88.25 73 ARG A N 1
ATOM 548 C CA . ARG A 1 73 ? 17.184 -1.919 -2.097 1.00 88.25 73 ARG A CA 1
ATOM 549 C C . ARG A 1 73 ? 16.083 -0.870 -2.243 1.00 88.25 73 ARG A C 1
ATOM 551 O O . ARG A 1 73 ? 15.022 -1.040 -1.661 1.00 88.25 73 ARG A O 1
ATOM 558 N N . GLU A 1 74 ? 16.294 0.150 -3.073 1.00 90.50 74 GLU A N 1
ATOM 559 C CA . GLU A 1 74 ? 15.276 1.172 -3.344 1.00 90.50 74 GLU A CA 1
ATOM 560 C C . GLU A 1 74 ? 13.960 0.542 -3.839 1.00 90.50 74 GLU A C 1
ATOM 562 O O . GLU A 1 74 ? 12.887 0.949 -3.399 1.00 90.50 74 GLU A O 1
ATOM 567 N N . LEU A 1 75 ? 14.015 -0.463 -4.725 1.00 88.50 75 LEU A N 1
ATOM 568 C CA . LEU A 1 75 ? 12.812 -1.151 -5.223 1.00 88.50 75 LEU A CA 1
ATOM 569 C C . LEU A 1 75 ? 12.025 -1.875 -4.125 1.00 88.50 75 LEU A C 1
ATOM 571 O O . LEU A 1 75 ? 10.795 -1.943 -4.195 1.00 88.50 75 LEU A O 1
ATOM 575 N N . LYS A 1 76 ? 12.731 -2.444 -3.145 1.00 84.50 76 LYS A N 1
ATOM 576 C CA . LYS A 1 76 ? 12.136 -3.165 -2.013 1.00 84.50 76 LYS A CA 1
ATOM 577 C C . LYS A 1 76 ? 11.544 -2.206 -0.989 1.00 84.50 76 LYS A C 1
ATOM 579 O O . LYS A 1 76 ? 10.424 -2.423 -0.530 1.00 84.50 76 LYS A O 1
ATOM 584 N N . ASP A 1 77 ? 12.282 -1.141 -0.699 1.00 87.81 77 ASP A N 1
ATOM 585 C CA . ASP A 1 77 ? 11.945 -0.150 0.320 1.00 87.81 77 ASP A CA 1
ATOM 586 C C . ASP A 1 77 ? 10.909 0.873 -0.173 1.00 87.81 77 ASP A C 1
ATOM 588 O O . ASP A 1 77 ? 10.469 1.724 0.600 1.00 87.81 77 ASP A O 1
ATOM 592 N N . LEU A 1 78 ? 10.497 0.811 -1.448 1.00 88.38 78 LEU A N 1
ATOM 593 C CA . LEU A 1 78 ? 9.465 1.696 -1.970 1.00 88.38 78 LEU A CA 1
ATOM 594 C C . LEU A 1 78 ? 8.153 1.488 -1.207 1.00 88.38 78 LEU A C 1
ATOM 596 O O . LEU A 1 78 ? 7.503 0.435 -1.278 1.00 88.38 78 LEU A O 1
ATOM 600 N N . ASP A 1 79 ? 7.738 2.553 -0.532 1.00 85.50 79 ASP A N 1
ATOM 601 C CA . ASP A 1 79 ? 6.418 2.650 0.052 1.00 85.50 79 ASP A CA 1
ATOM 602 C C . ASP A 1 79 ? 5.388 2.935 -1.046 1.00 85.50 79 ASP A C 1
ATOM 604 O O . ASP A 1 79 ? 5.204 4.059 -1.520 1.00 85.50 79 ASP A O 1
ATOM 608 N N . ALA A 1 80 ? 4.709 1.870 -1.464 1.00 84.12 80 ALA A N 1
ATOM 609 C CA . ALA A 1 80 ? 3.656 1.953 -2.452 1.00 84.12 80 ALA A CA 1
ATOM 610 C C . ALA A 1 80 ? 2.346 2.520 -1.889 1.00 84.12 80 ALA A C 1
ATOM 612 O O . ALA A 1 80 ? 1.395 2.581 -2.645 1.00 84.12 80 ALA A O 1
ATOM 613 N N . THR A 1 81 ? 2.242 2.927 -0.619 1.00 81.56 81 THR A N 1
ATOM 614 C CA . THR A 1 81 ? 1.037 3.605 -0.096 1.00 81.56 81 THR A CA 1
ATOM 615 C C . THR A 1 81 ? 1.098 5.118 -0.316 1.00 81.56 81 THR A C 1
ATOM 617 O O . THR A 1 81 ? 0.099 5.737 -0.672 1.00 81.56 81 THR A O 1
ATOM 620 N N . THR A 1 82 ? 2.293 5.707 -0.221 1.00 82.81 82 THR A N 1
ATOM 621 C CA . THR A 1 82 ? 2.532 7.159 -0.327 1.00 82.81 82 THR A CA 1
ATOM 622 C C . THR A 1 82 ? 2.955 7.623 -1.725 1.00 82.81 82 THR A C 1
ATOM 624 O O . THR A 1 82 ? 3.296 8.788 -1.936 1.00 82.81 82 THR A O 1
ATOM 627 N N . LEU A 1 83 ? 2.913 6.729 -2.718 1.00 87.81 83 LEU A N 1
ATOM 628 C CA . LEU A 1 83 ? 3.275 7.031 -4.103 1.00 87.81 83 LEU A CA 1
ATOM 629 C C . LEU A 1 83 ? 2.387 8.145 -4.697 1.00 87.81 83 LEU A C 1
ATOM 631 O O . LEU A 1 83 ? 1.168 7.955 -4.804 1.00 87.81 83 LEU A O 1
ATOM 635 N N . PRO A 1 84 ? 2.978 9.267 -5.165 1.00 8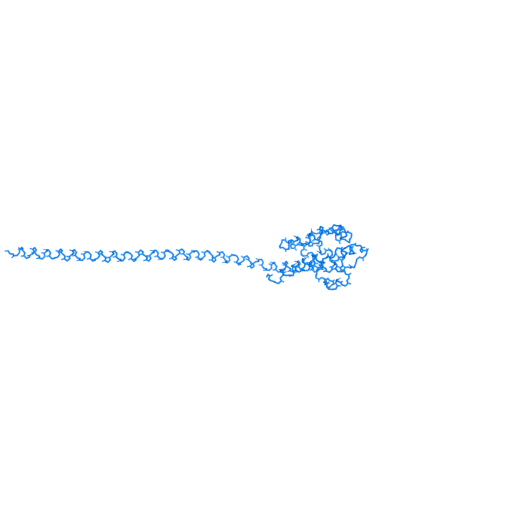8.56 84 PRO A N 1
ATOM 636 C CA . PRO A 1 84 ? 2.224 10.353 -5.781 1.00 88.56 84 PRO A CA 1
ATOM 637 C C . PRO A 1 84 ? 1.497 9.911 -7.055 1.00 88.56 84 PRO A C 1
ATOM 639 O O . PRO A 1 84 ? 2.087 9.264 -7.928 1.00 88.56 84 PRO A O 1
ATOM 642 N N . THR A 1 85 ? 0.247 10.350 -7.217 1.00 87.44 85 THR A N 1
ATOM 643 C CA . THR A 1 85 ? -0.608 10.078 -8.391 1.00 87.44 85 THR A CA 1
ATOM 644 C C . THR A 1 85 ? 0.042 10.487 -9.707 1.00 87.44 85 THR A C 1
ATOM 646 O O . THR A 1 85 ? -0.138 9.833 -10.729 1.00 87.44 85 THR A O 1
ATOM 649 N N . GLU A 1 86 ? 0.868 11.527 -9.684 1.00 91.44 86 GLU A N 1
ATOM 650 C CA . GLU A 1 86 ? 1.610 11.989 -10.850 1.00 91.44 86 GLU A CA 1
ATOM 651 C C . GLU A 1 86 ? 2.623 10.956 -11.379 1.00 91.44 86 GLU A C 1
ATOM 653 O O . GLU A 1 86 ? 2.788 10.806 -12.594 1.00 91.44 86 GLU A O 1
ATOM 658 N N . ARG A 1 87 ? 3.294 10.210 -10.488 1.00 92.50 87 ARG A N 1
ATOM 659 C CA . ARG A 1 87 ? 4.221 9.143 -10.900 1.00 92.50 87 ARG A CA 1
ATOM 660 C C . ARG A 1 87 ? 3.458 8.001 -11.562 1.00 92.50 87 ARG A C 1
ATOM 662 O O . ARG A 1 87 ? 3.893 7.505 -12.598 1.00 92.50 87 ARG A O 1
ATOM 669 N N . LEU A 1 88 ? 2.301 7.645 -11.002 1.00 90.75 88 LEU A N 1
ATOM 670 C CA . LEU A 1 88 ? 1.410 6.624 -11.553 1.00 90.75 88 LEU A CA 1
ATOM 671 C C . LEU A 1 88 ? 0.888 7.026 -12.930 1.00 90.75 88 LEU A C 1
ATOM 673 O O . LEU A 1 88 ? 1.019 6.251 -13.870 1.00 90.75 88 LEU A O 1
ATOM 677 N N . ALA A 1 89 ? 0.391 8.256 -13.083 1.00 91.38 89 ALA A N 1
ATOM 678 C CA . ALA A 1 89 ? -0.120 8.765 -14.355 1.00 91.38 89 ALA A CA 1
ATOM 679 C C . ALA A 1 89 ? 0.933 8.712 -15.475 1.00 91.38 89 ALA A C 1
ATOM 681 O O . ALA A 1 89 ? 0.614 8.404 -16.620 1.00 91.38 89 ALA A O 1
ATOM 682 N N . ARG A 1 90 ? 2.206 8.965 -15.146 1.00 92.12 90 ARG A N 1
ATOM 683 C CA . ARG A 1 90 ? 3.315 8.891 -16.110 1.00 92.12 90 ARG A CA 1
ATOM 684 C C . ARG A 1 90 ? 3.793 7.467 -16.388 1.00 92.12 90 ARG A C 1
ATOM 686 O O . ARG A 1 90 ? 4.252 7.197 -17.495 1.00 92.12 90 ARG A O 1
ATOM 693 N N . ALA A 1 91 ? 3.725 6.576 -15.403 1.00 92.38 91 ALA A N 1
ATOM 694 C CA . ALA A 1 91 ? 4.115 5.179 -15.564 1.00 92.3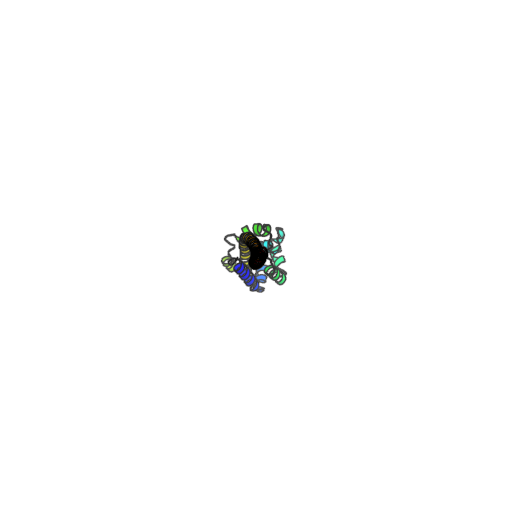8 91 ALA A CA 1
ATOM 695 C C . ALA A 1 91 ? 3.045 4.357 -16.301 1.00 92.38 91 ALA A C 1
ATOM 697 O O . ALA A 1 91 ? 3.395 3.482 -17.089 1.00 92.38 91 ALA A O 1
ATOM 698 N N . ARG A 1 92 ? 1.762 4.683 -16.107 1.00 91.06 92 ARG A N 1
ATOM 699 C CA . ARG A 1 92 ? 0.601 3.981 -16.667 1.00 91.06 92 ARG A CA 1
ATOM 700 C C . ARG A 1 92 ? 0.678 3.715 -18.182 1.00 91.06 92 ARG A C 1
ATOM 702 O O . ARG A 1 92 ? 0.614 2.545 -18.555 1.00 91.06 92 ARG A O 1
ATOM 709 N N . PRO A 1 93 ? 0.932 4.707 -19.063 1.00 92.38 93 PRO A N 1
ATOM 710 C CA . PRO A 1 93 ? 1.030 4.450 -20.505 1.00 92.38 93 PRO A CA 1
ATOM 711 C C . PRO A 1 93 ? 2.201 3.529 -20.882 1.00 92.38 93 PRO A C 1
ATOM 713 O O . PRO A 1 93 ? 2.201 2.936 -21.958 1.00 92.38 93 PRO A O 1
ATOM 716 N N . LEU A 1 94 ? 3.215 3.399 -20.019 1.00 90.88 94 LEU A N 1
ATOM 717 C CA . LEU A 1 94 ? 4.315 2.458 -20.222 1.00 90.88 94 LEU A CA 1
ATOM 718 C C . LEU A 1 94 ? 3.936 1.051 -19.747 1.00 90.88 94 LEU A C 1
ATOM 720 O O . LEU A 1 94 ? 4.312 0.079 -20.393 1.00 90.88 94 LEU A O 1
ATOM 724 N N . THR A 1 95 ? 3.208 0.936 -18.634 1.00 89.69 95 THR A N 1
ATOM 725 C CA . THR A 1 95 ? 2.841 -0.358 -18.043 1.00 89.69 95 THR A CA 1
ATOM 726 C C . THR A 1 95 ? 1.666 -1.046 -18.738 1.00 89.69 95 THR A C 1
ATOM 728 O O . THR A 1 95 ? 1.571 -2.274 -18.697 1.00 89.69 95 THR A O 1
ATOM 731 N N . GLU A 1 96 ? 0.789 -0.263 -19.371 1.00 88.75 96 GLU A N 1
ATOM 732 C CA . GLU A 1 96 ? -0.391 -0.723 -20.121 1.00 88.75 96 GLU A CA 1
ATOM 733 C C . GLU A 1 96 ? -0.098 -1.006 -21.600 1.00 88.75 96 GLU A C 1
ATOM 735 O O . GLU A 1 96 ? -0.970 -1.4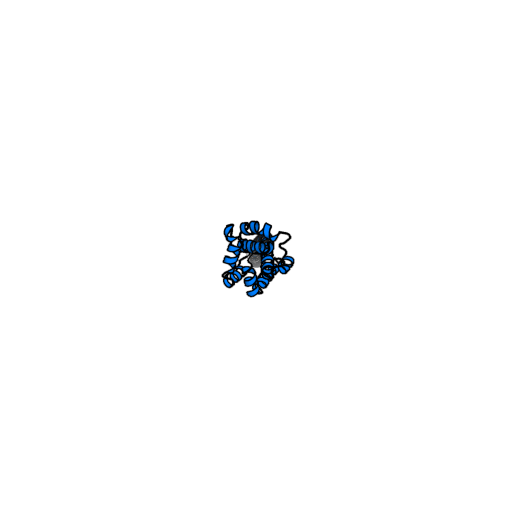80 -22.326 1.00 88.75 96 GLU A O 1
ATOM 740 N N . ALA A 1 97 ? 1.123 -0.735 -22.067 1.00 88.44 97 ALA A N 1
ATOM 741 C CA . ALA A 1 97 ? 1.508 -1.087 -23.425 1.00 88.44 97 ALA A CA 1
ATOM 742 C C . ALA A 1 97 ? 1.392 -2.611 -23.632 1.00 88.44 97 ALA A C 1
ATOM 744 O O . ALA A 1 97 ? 1.789 -3.398 -22.770 1.00 88.44 97 ALA A O 1
ATOM 745 N N . ALA A 1 98 ? 0.854 -3.030 -24.782 1.00 81.81 98 ALA A N 1
ATOM 746 C CA . ALA A 1 98 ? 0.584 -4.442 -25.077 1.00 81.81 98 ALA A CA 1
ATOM 747 C C . ALA A 1 98 ? 1.852 -5.314 -25.064 1.00 81.81 98 ALA A C 1
ATOM 749 O O . ALA A 1 98 ? 1.803 -6.485 -24.718 1.00 81.81 98 ALA A O 1
ATOM 750 N N . ASP A 1 99 ? 3.002 -4.724 -25.387 1.00 80.44 99 ASP A N 1
ATOM 751 C CA . ASP A 1 99 ? 4.319 -5.361 -25.365 1.00 80.44 99 ASP A CA 1
ATOM 752 C C . ASP A 1 99 ? 5.023 -5.253 -23.996 1.00 80.44 99 ASP A C 1
ATOM 754 O O . ASP A 1 99 ? 6.214 -5.541 -23.877 1.00 80.44 99 ASP A O 1
ATOM 758 N N . PHE A 1 100 ? 4.306 -4.808 -22.960 1.00 84.31 100 PHE A N 1
ATOM 759 C CA . PHE A 1 100 ? 4.785 -4.720 -21.581 1.00 84.31 100 PHE A CA 1
ATOM 760 C C . PHE A 1 100 ? 4.310 -5.886 -20.708 1.00 84.31 100 PHE A C 1
ATOM 762 O O . PHE A 1 100 ? 4.189 -5.750 -19.490 1.00 84.31 100 PHE A O 1
ATOM 769 N N . ASP A 1 101 ? 4.006 -7.030 -21.314 1.00 86.56 101 ASP A N 1
ATOM 770 C CA . ASP A 1 101 ? 3.652 -8.217 -20.556 1.00 86.56 101 ASP A CA 1
ATOM 771 C C . ASP A 1 101 ? 4.895 -8.895 -19.953 1.00 86.56 101 ASP A C 1
ATOM 773 O O . ASP A 1 101 ? 5.824 -9.203 -20.700 1.00 86.56 101 ASP A O 1
ATOM 777 N N . PRO A 1 102 ? 4.968 -9.129 -18.625 1.00 86.38 102 PRO A N 1
ATOM 778 C CA . PRO A 1 102 ? 6.128 -9.762 -18.003 1.00 86.38 102 PRO A CA 1
ATOM 779 C C . PRO A 1 102 ? 6.535 -11.092 -18.644 1.00 86.38 102 PRO A C 1
ATOM 781 O O . PRO A 1 102 ? 7.731 -11.379 -18.691 1.00 86.38 102 PRO A O 1
ATOM 784 N N . ASP A 1 103 ? 5.590 -11.879 -19.158 1.00 87.12 103 ASP A N 1
ATOM 785 C CA . ASP A 1 103 ? 5.883 -13.188 -19.742 1.00 87.12 103 ASP A CA 1
ATOM 786 C C . ASP A 1 103 ? 6.457 -13.053 -21.162 1.00 87.12 103 ASP A C 1
ATOM 788 O O . ASP A 1 103 ? 7.380 -13.781 -21.541 1.00 87.12 103 ASP A O 1
ATOM 792 N N . ASP A 1 104 ? 6.012 -12.051 -21.921 1.00 84.69 104 ASP A N 1
ATOM 793 C CA . ASP A 1 104 ? 6.604 -11.704 -23.218 1.00 84.69 104 ASP A CA 1
ATOM 794 C C . ASP A 1 104 ? 7.972 -11.032 -23.062 1.00 84.69 104 ASP A C 1
ATOM 796 O O . ASP A 1 104 ? 8.915 -11.324 -23.809 1.00 84.69 104 ASP A O 1
ATOM 800 N N . VAL A 1 105 ? 8.121 -10.169 -22.054 1.00 87.12 105 VAL A N 1
ATOM 801 C CA . VAL A 1 105 ? 9.392 -9.516 -21.721 1.00 87.12 105 VAL A CA 1
ATOM 802 C C . VAL A 1 105 ? 10.417 -10.548 -21.251 1.00 87.12 105 VAL A C 1
ATOM 804 O O . VAL A 1 105 ? 11.592 -10.425 -21.604 1.00 87.12 105 VAL A O 1
ATOM 807 N N . ALA A 1 106 ? 9.997 -11.601 -20.540 1.00 87.12 106 ALA A N 1
ATOM 808 C CA . ALA A 1 106 ? 10.889 -12.659 -20.060 1.00 87.12 106 ALA A CA 1
ATOM 809 C C . ALA A 1 106 ? 11.619 -13.374 -21.203 1.00 87.12 106 ALA A C 1
ATOM 811 O O . ALA A 1 106 ? 12.773 -13.766 -21.038 1.00 87.12 106 ALA A O 1
ATOM 812 N N . ARG A 1 107 ? 11.006 -13.454 -22.394 1.00 86.31 107 ARG A N 1
ATOM 813 C CA . ARG A 1 107 ? 11.646 -14.000 -23.606 1.00 86.31 107 ARG A CA 1
ATOM 814 C C . ARG A 1 107 ? 12.806 -13.145 -24.119 1.00 86.31 107 ARG A C 1
ATOM 816 O O . ARG A 1 107 ? 13.596 -13.611 -24.935 1.00 86.31 107 ARG A O 1
ATOM 823 N N . ARG A 1 108 ? 12.877 -11.873 -23.716 1.00 86.56 108 ARG A N 1
ATOM 824 C CA . ARG A 1 108 ? 13.915 -10.913 -24.129 1.00 86.56 108 ARG A CA 1
ATOM 825 C C . ARG A 1 108 ? 14.916 -10.636 -23.016 1.00 86.56 108 ARG A C 1
ATOM 827 O O . ARG A 1 108 ? 16.097 -10.470 -23.296 1.00 86.56 108 ARG A O 1
ATOM 834 N N . SER A 1 109 ? 14.449 -10.537 -21.776 1.00 87.69 109 SER A N 1
ATOM 835 C CA . SER A 1 109 ? 15.288 -10.326 -20.601 1.00 87.69 109 SER A CA 1
ATOM 836 C C . SER A 1 109 ? 14.527 -10.693 -19.331 1.00 87.69 109 SER A C 1
ATOM 838 O O . SER A 1 109 ? 13.491 -10.104 -19.016 1.00 87.69 109 SER A O 1
ATOM 840 N N . PHE A 1 110 ? 15.095 -11.616 -18.556 1.00 86.50 110 PHE A N 1
ATOM 841 C CA . PHE A 1 110 ? 14.558 -11.999 -17.253 1.00 86.50 110 PHE A CA 1
ATOM 842 C C . PHE A 1 110 ? 14.531 -10.818 -16.269 1.00 86.50 110 PHE A C 1
ATOM 844 O O . PHE A 1 110 ? 13.531 -10.587 -15.591 1.00 86.50 110 PHE A O 1
ATOM 851 N N . ALA A 1 111 ? 15.599 -10.012 -16.244 1.00 88.44 111 ALA A N 1
ATOM 852 C CA . ALA A 1 111 ? 15.676 -8.835 -15.382 1.00 88.44 111 ALA A CA 1
ATOM 853 C C . ALA A 1 111 ? 14.608 -7.785 -15.735 1.00 88.44 111 ALA A C 1
ATOM 855 O O . ALA A 1 111 ? 13.930 -7.262 -14.848 1.00 88.44 111 ALA A O 1
ATOM 856 N N . ALA A 1 112 ? 14.397 -7.524 -17.030 1.00 90.25 112 ALA A N 1
ATOM 857 C CA . ALA A 1 112 ? 13.354 -6.603 -17.473 1.00 90.25 112 ALA A CA 1
ATOM 858 C C . ALA A 1 112 ? 11.943 -7.126 -17.158 1.00 90.25 112 ALA A C 1
ATOM 860 O O . ALA A 1 112 ? 11.055 -6.334 -16.846 1.00 90.25 112 ALA A O 1
ATOM 861 N N . ALA A 1 113 ? 11.732 -8.444 -17.189 1.00 89.75 113 ALA A N 1
ATOM 862 C CA . ALA A 1 113 ? 10.455 -9.054 -16.828 1.00 89.75 113 ALA A CA 1
ATOM 863 C C . ALA A 1 113 ? 10.130 -8.882 -15.343 1.00 89.75 113 ALA A C 1
ATOM 865 O O . ALA A 1 113 ? 9.000 -8.544 -14.992 1.00 89.75 113 ALA A O 1
ATOM 866 N N . ALA A 1 114 ? 11.122 -9.057 -14.464 1.00 89.38 114 ALA A N 1
ATOM 867 C CA . ALA A 1 114 ? 10.956 -8.797 -13.037 1.00 89.38 114 ALA A CA 1
ATOM 868 C C . ALA A 1 114 ? 10.608 -7.321 -12.772 1.00 89.38 114 ALA A C 1
ATOM 870 O O . ALA A 1 114 ? 9.680 -7.035 -12.018 1.00 89.38 114 ALA A O 1
ATOM 871 N N . MET A 1 115 ? 11.273 -6.387 -13.462 1.00 90.50 115 MET A N 1
ATOM 872 C CA . MET A 1 115 ? 10.945 -4.956 -13.401 1.00 90.50 115 MET A CA 1
ATOM 873 C C . MET A 1 115 ? 9.538 -4.648 -13.918 1.00 90.50 115 MET A C 1
ATOM 875 O O . MET A 1 115 ? 8.816 -3.866 -13.301 1.00 90.50 115 MET A O 1
ATOM 879 N N . ALA A 1 116 ? 9.126 -5.266 -15.026 1.00 91.19 116 ALA A N 1
ATOM 880 C CA . ALA A 1 116 ? 7.787 -5.097 -15.583 1.00 91.19 116 ALA A CA 1
ATOM 881 C C . ALA A 1 116 ? 6.706 -5.611 -14.621 1.00 91.19 116 ALA A C 1
ATOM 883 O O . ALA A 1 116 ? 5.725 -4.908 -14.361 1.00 91.19 116 ALA A O 1
ATOM 884 N N . ARG A 1 117 ? 6.924 -6.793 -14.028 1.00 90.38 117 ARG A N 1
ATOM 885 C CA . ARG A 1 117 ? 6.052 -7.376 -12.999 1.00 90.38 117 ARG A CA 1
ATOM 886 C C . ARG A 1 117 ? 5.952 -6.463 -11.779 1.00 90.38 117 ARG A C 1
ATOM 888 O O . ARG A 1 117 ? 4.847 -6.201 -11.314 1.00 90.38 117 ARG A O 1
ATOM 895 N N . TRP A 1 118 ? 7.080 -5.924 -11.317 1.00 92.06 118 TRP A N 1
ATOM 896 C CA . TRP A 1 118 ? 7.110 -4.972 -10.208 1.00 92.06 118 TRP A CA 1
ATOM 897 C C . TRP A 1 118 ? 6.346 -3.683 -10.521 1.00 92.06 118 TRP A C 1
ATOM 899 O O . TRP A 1 118 ? 5.484 -3.286 -9.741 1.00 92.06 118 TRP A O 1
ATOM 909 N N . CYS A 1 119 ? 6.568 -3.075 -11.691 1.00 92.38 119 CYS A N 1
ATOM 910 C CA . CYS A 1 119 ? 5.863 -1.854 -12.085 1.00 92.38 119 CYS A CA 1
ATOM 911 C C . CYS A 1 119 ? 4.345 -2.067 -12.131 1.00 92.38 119 CYS A C 1
ATOM 913 O O . CYS A 1 119 ? 3.595 -1.260 -11.585 1.00 92.38 119 CYS A O 1
ATOM 915 N N . ARG A 1 120 ? 3.891 -3.161 -12.760 1.00 90.62 120 ARG A N 1
ATOM 916 C CA . ARG A 1 120 ? 2.463 -3.501 -12.846 1.00 90.62 120 ARG A CA 1
ATOM 917 C C . ARG A 1 120 ? 1.852 -3.735 -11.463 1.00 90.62 120 ARG A C 1
ATOM 919 O O . ARG A 1 120 ? 0.773 -3.217 -11.191 1.00 90.62 120 ARG A O 1
ATOM 926 N N . ALA A 1 121 ? 2.547 -4.453 -10.581 1.00 89.88 121 ALA A N 1
ATOM 927 C CA . ALA A 1 121 ? 2.072 -4.704 -9.222 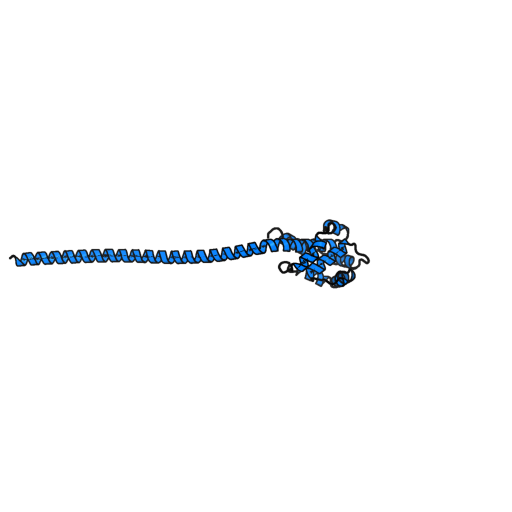1.00 89.88 121 ALA A CA 1
ATOM 928 C C . ALA A 1 121 ? 1.946 -3.419 -8.393 1.00 89.88 121 ALA A C 1
ATOM 930 O O . ALA A 1 121 ? 0.951 -3.245 -7.697 1.00 89.88 121 ALA A O 1
ATOM 931 N N . VAL A 1 122 ? 2.907 -2.497 -8.506 1.00 90.00 122 VAL A N 1
ATOM 932 C CA . VAL A 1 122 ? 2.861 -1.193 -7.826 1.00 90.00 122 VAL A CA 1
ATOM 933 C C . VAL A 1 122 ? 1.676 -0.351 -8.307 1.00 90.00 122 VAL A C 1
ATOM 935 O O . VAL A 1 122 ? 0.957 0.214 -7.483 1.00 90.00 122 VAL A O 1
ATOM 938 N N . VAL A 1 123 ? 1.442 -0.281 -9.623 1.00 89.25 123 VAL A N 1
ATOM 939 C CA . VAL A 1 123 ? 0.299 0.460 -10.187 1.00 89.25 123 VAL A CA 1
ATOM 940 C C . VAL A 1 123 ? -1.024 -0.155 -9.728 1.00 89.25 123 VAL A C 1
ATOM 942 O O . VAL A 1 123 ? -1.869 0.557 -9.193 1.00 89.25 123 VAL A O 1
ATOM 945 N N . HIS A 1 124 ? -1.170 -1.477 -9.838 1.00 86.44 124 HIS A N 1
ATOM 946 C CA . HIS A 1 124 ? -2.381 -2.182 -9.414 1.00 86.44 124 HIS A CA 1
ATOM 947 C C . HIS A 1 124 ? -2.645 -2.051 -7.906 1.00 86.44 124 HIS A C 1
ATOM 949 O O . HIS A 1 124 ? -3.782 -1.839 -7.486 1.00 86.44 124 HIS A O 1
ATOM 955 N N . TYR A 1 125 ? -1.594 -2.121 -7.083 1.00 86.75 125 TYR A N 1
ATOM 956 C CA . TYR A 1 125 ? -1.697 -1.866 -5.649 1.00 86.75 125 TYR A CA 1
ATOM 957 C C . TYR A 1 125 ? -2.233 -0.469 -5.368 1.00 86.75 125 TYR A C 1
ATOM 959 O O . TYR A 1 125 ? -3.131 -0.307 -4.545 1.00 86.75 125 TYR A O 1
ATOM 967 N N . ARG A 1 126 ? -1.714 0.543 -6.070 1.00 86.94 126 ARG A N 1
ATOM 968 C CA . ARG A 1 126 ? -2.179 1.913 -5.880 1.00 86.94 126 ARG A CA 1
ATOM 969 C C . ARG A 1 126 ? -3.625 2.102 -6.312 1.0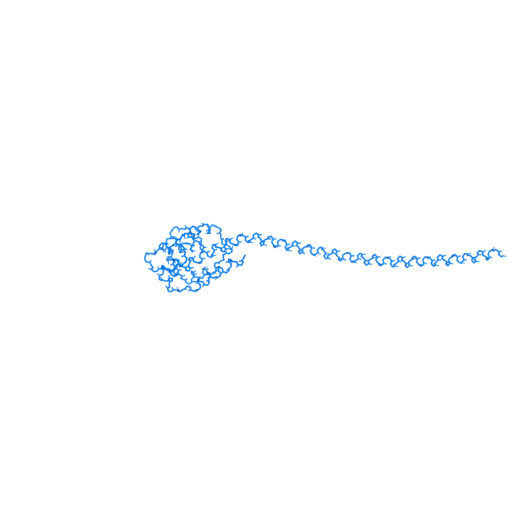0 86.94 126 ARG A C 1
ATOM 971 O O . ARG A 1 126 ? -4.355 2.786 -5.603 1.00 86.94 126 ARG A O 1
ATOM 978 N N . ASP A 1 127 ? -4.055 1.492 -7.402 1.00 83.88 127 ASP A N 1
ATOM 979 C CA . ASP A 1 127 ? -5.454 1.572 -7.825 1.00 83.88 127 ASP A CA 1
ATOM 980 C C . ASP A 1 127 ? -6.377 0.991 -6.745 1.00 83.88 127 ASP A C 1
ATOM 982 O O . ASP A 1 127 ? -7.240 1.693 -6.217 1.00 83.88 127 ASP A O 1
ATOM 986 N N . ALA A 1 128 ? -6.083 -0.230 -6.291 1.00 82.50 128 ALA A N 1
ATOM 987 C CA . ALA A 1 128 ? -6.845 -0.891 -5.235 1.00 82.50 128 ALA A CA 1
ATOM 988 C C . ALA A 1 128 ? -6.798 -0.148 -3.887 1.00 82.50 128 ALA A C 1
ATOM 990 O O . ALA A 1 128 ? -7.776 -0.149 -3.139 1.00 82.50 128 ALA A O 1
ATOM 991 N N . PHE A 1 129 ? -5.669 0.481 -3.551 1.00 82.25 129 PHE A N 1
ATOM 992 C CA . PHE A 1 129 ? -5.531 1.264 -2.323 1.00 82.25 129 PHE A CA 1
ATOM 993 C C . PHE A 1 129 ? -6.358 2.553 -2.382 1.00 82.25 129 PHE A C 1
ATOM 995 O O . PHE A 1 129 ? -6.979 2.917 -1.391 1.00 82.25 129 PHE A O 1
ATOM 1002 N N . THR A 1 130 ? -6.417 3.217 -3.540 1.00 79.62 130 THR A N 1
ATOM 1003 C CA . THR A 1 130 ? -7.198 4.456 -3.719 1.00 79.62 130 THR A CA 1
ATOM 1004 C C . THR A 1 130 ? -8.699 4.197 -3.585 1.00 79.62 130 THR A C 1
ATOM 1006 O O . THR A 1 130 ? -9.418 5.013 -3.020 1.00 79.62 130 THR A O 1
ATOM 1009 N N . GLU A 1 131 ? -9.177 3.041 -4.048 1.00 75.69 131 GLU A N 1
ATOM 1010 C CA . GLU A 1 131 ? -10.566 2.613 -3.839 1.00 75.69 131 GLU A CA 1
ATOM 1011 C C . GLU A 1 131 ? -10.855 2.240 -2.378 1.00 75.69 131 GLU A C 1
ATOM 1013 O O . GLU A 1 131 ? -11.953 2.469 -1.871 1.00 75.69 131 GLU A O 1
ATOM 1018 N N . ALA A 1 132 ? -9.872 1.665 -1.684 1.00 75.69 132 ALA A N 1
ATOM 1019 C CA . ALA A 1 132 ? -10.048 1.170 -0.325 1.00 75.69 132 ALA A CA 1
ATOM 1020 C C . ALA A 1 132 ? -9.855 2.238 0.765 1.00 75.69 132 ALA A C 1
ATOM 1022 O O . ALA A 1 132 ? -10.469 2.127 1.824 1.00 75.69 132 ALA A O 1
ATOM 1023 N N . GLU A 1 133 ? -9.051 3.275 0.526 1.00 77.56 133 GLU A N 1
ATOM 1024 C CA . GLU A 1 133 ? -8.820 4.390 1.454 1.00 77.56 133 GLU A CA 1
ATOM 1025 C C . GLU A 1 133 ? -10.117 5.060 1.960 1.00 77.56 133 GLU A C 1
ATOM 1027 O O . GLU A 1 133 ? -10.288 5.157 3.181 1.00 77.56 133 GLU A O 1
ATOM 1032 N N . PRO A 1 134 ? -11.081 5.467 1.103 1.00 80.62 134 PRO A N 1
ATOM 1033 C CA . PRO A 1 134 ? -12.323 6.071 1.584 1.00 80.62 134 PRO A CA 1
ATOM 1034 C C . PRO A 1 134 ? -13.160 5.090 2.410 1.00 80.62 134 PRO A C 1
ATOM 1036 O O . PRO A 1 134 ? -13.747 5.487 3.414 1.00 80.62 134 PRO A O 1
ATOM 1039 N N . LEU A 1 135 ? -13.172 3.806 2.038 1.00 78.56 135 LEU A N 1
ATOM 1040 C CA . LEU A 1 135 ? -13.900 2.765 2.766 1.00 78.56 135 LEU A CA 1
ATOM 1041 C C . LEU A 1 135 ? -13.294 2.516 4.151 1.00 78.56 135 LEU A C 1
ATOM 1043 O O . LEU A 1 135 ? -14.027 2.376 5.125 1.00 78.56 135 LEU A O 1
ATOM 1047 N N . MET A 1 136 ? -11.964 2.506 4.261 1.00 78.00 136 MET A N 1
ATOM 1048 C CA . MET A 1 136 ? -11.275 2.389 5.548 1.00 78.00 136 MET A CA 1
ATOM 1049 C C . MET A 1 136 ? -11.554 3.592 6.445 1.00 78.00 136 MET A C 1
ATOM 1051 O O . MET A 1 136 ? -11.789 3.420 7.640 1.00 78.00 136 MET A O 1
ATOM 1055 N N . ARG A 1 137 ? -11.566 4.804 5.878 1.00 80.56 137 ARG A N 1
ATOM 1056 C CA . ARG A 1 137 ? -11.888 6.014 6.637 1.00 80.56 137 ARG A CA 1
ATOM 1057 C C . ARG A 1 137 ? -13.326 5.984 7.151 1.00 80.56 137 ARG A C 1
ATOM 1059 O O . ARG A 1 137 ? -13.554 6.247 8.325 1.00 80.56 137 ARG A O 1
ATOM 1066 N N . GLN A 1 138 ? -14.273 5.603 6.296 1.00 84.75 138 GLN A N 1
ATOM 1067 C CA . GLN A 1 138 ? -15.677 5.439 6.677 1.00 84.75 138 GLN A CA 1
ATOM 1068 C C . GLN A 1 138 ? -15.860 4.367 7.753 1.00 84.75 138 GLN A C 1
ATOM 1070 O O . GLN A 1 138 ? -16.624 4.573 8.691 1.00 84.75 138 GLN A O 1
ATOM 1075 N N . LEU A 1 139 ? -15.145 3.244 7.648 1.00 85.12 139 LEU A N 1
ATOM 1076 C CA . LEU A 1 139 ? -15.178 2.197 8.664 1.00 85.12 139 LEU A CA 1
ATOM 1077 C C . LEU A 1 139 ? -14.667 2.719 10.012 1.00 85.12 139 LEU A C 1
ATOM 1079 O O . LEU A 1 139 ? -15.350 2.549 11.016 1.00 85.12 139 LEU A O 1
ATOM 1083 N N . ALA A 1 140 ? -13.525 3.410 10.029 1.00 88.44 140 ALA A N 1
ATOM 1084 C CA . ALA A 1 140 ? -12.969 3.988 11.251 1.00 88.44 140 ALA A CA 1
ATOM 1085 C C . ALA A 1 140 ? -13.902 5.044 11.877 1.00 88.44 140 ALA A C 1
ATOM 1087 O O . ALA A 1 140 ? -14.090 5.065 13.094 1.00 88.44 140 ALA A O 1
ATOM 1088 N N . GLU A 1 141 ? -14.529 5.895 11.058 1.00 91.94 141 GLU A N 1
ATOM 1089 C CA . GLU A 1 141 ? -15.540 6.863 11.506 1.00 91.94 141 GLU A CA 1
ATOM 1090 C C . GLU A 1 141 ? -16.771 6.154 12.108 1.00 91.94 141 GLU A C 1
ATOM 1092 O O . GLU A 1 141 ? -17.242 6.530 13.186 1.00 91.94 141 GLU A O 1
ATOM 1097 N N . ALA A 1 142 ? -17.266 5.095 11.460 1.00 90.50 142 ALA A N 1
ATOM 1098 C CA . ALA A 1 142 ? -18.404 4.312 11.938 1.00 90.50 142 ALA A CA 1
ATOM 1099 C C . ALA A 1 142 ? -18.090 3.555 13.239 1.00 90.50 142 ALA A C 1
ATOM 1101 O O . ALA A 1 142 ? -18.911 3.539 14.157 1.00 90.50 142 ALA A O 1
ATOM 1102 N N . GLU A 1 143 ? -16.899 2.966 13.357 1.00 91.81 143 GLU A N 1
ATOM 1103 C CA . GLU A 1 143 ? -16.437 2.297 14.576 1.00 91.81 143 GLU A CA 1
ATOM 1104 C C . GLU A 1 143 ? -16.286 3.283 15.739 1.00 91.81 143 GLU A C 1
ATOM 1106 O O . GLU A 1 143 ? -16.727 2.990 16.853 1.00 91.81 143 GLU A O 1
ATOM 1111 N N . ALA A 1 144 ? -15.744 4.479 15.489 1.00 93.44 144 ALA A N 1
ATOM 1112 C CA . ALA A 1 144 ? -15.649 5.532 16.496 1.00 93.44 144 ALA A CA 1
ATOM 1113 C C . ALA A 1 144 ? -17.036 6.009 16.962 1.00 93.44 144 ALA A C 1
ATOM 1115 O O . ALA A 1 144 ? -17.260 6.176 18.165 1.00 93.44 144 ALA A O 1
ATOM 1116 N N . SER A 1 145 ? -17.977 6.184 16.028 1.00 93.69 145 SER A N 1
ATOM 1117 C CA . SER A 1 145 ? -19.367 6.545 16.333 1.00 93.69 145 SER A CA 1
ATOM 1118 C C . SER A 1 145 ? -20.064 5.460 17.155 1.00 93.69 145 SER A C 1
ATOM 1120 O O . SER A 1 145 ? -20.670 5.761 18.185 1.00 93.69 145 SER A O 1
ATOM 1122 N N . ARG A 1 146 ? -19.904 4.189 16.772 1.00 92.06 146 ARG A N 1
ATOM 1123 C CA . ARG A 1 146 ? -20.433 3.049 17.525 1.00 92.06 146 ARG A CA 1
ATOM 1124 C C . ARG A 1 146 ? -19.858 2.995 18.938 1.00 92.06 146 ARG A C 1
ATOM 1126 O O . ARG A 1 146 ? -20.613 2.889 19.896 1.00 92.06 146 ARG A O 1
ATOM 1133 N N . ALA A 1 147 ? -18.543 3.140 19.088 1.00 95.50 147 ALA A N 1
ATOM 1134 C CA . ALA A 1 147 ? -17.896 3.137 20.396 1.00 95.50 147 ALA A CA 1
ATOM 1135 C C . ALA A 1 147 ? -18.345 4.309 21.288 1.00 95.50 147 ALA A C 1
ATOM 1137 O O . ALA A 1 147 ? -18.295 4.204 22.515 1.00 95.50 147 ALA A O 1
ATOM 1138 N N . ALA A 1 148 ? -18.736 5.447 20.708 1.00 95.69 148 ALA A N 1
ATOM 1139 C CA . ALA A 1 148 ? -19.354 6.544 21.451 1.00 95.69 148 ALA A CA 1
ATOM 1140 C C . ALA A 1 148 ? -20.785 6.185 21.888 1.00 95.69 148 ALA A C 1
ATOM 1142 O O . ALA A 1 148 ? -21.102 6.304 23.069 1.00 95.69 148 ALA A O 1
ATOM 1143 N N . ALA A 1 149 ? -21.603 5.654 20.976 1.00 94.06 149 ALA A N 1
ATOM 1144 C CA . ALA A 1 149 ? -22.969 5.229 21.277 1.00 94.06 149 ALA A CA 1
ATOM 1145 C C . ALA A 1 149 ? -23.025 4.133 22.357 1.00 94.06 149 ALA A C 1
ATOM 1147 O O . ALA A 1 149 ? -23.848 4.211 23.268 1.00 94.06 149 ALA A O 1
ATOM 1148 N N . ASP A 1 150 ? -22.117 3.155 22.310 1.00 95.06 150 ASP A N 1
ATOM 1149 C CA . ASP A 1 150 ? -22.026 2.086 23.311 1.00 95.06 150 ASP A CA 1
ATOM 1150 C C . ASP A 1 150 ? -21.673 2.646 24.705 1.00 95.06 150 ASP A C 1
ATOM 1152 O O . ASP A 1 150 ? -22.226 2.206 25.718 1.00 95.06 150 ASP A O 1
ATOM 1156 N N . ARG A 1 151 ? -20.805 3.668 24.774 1.00 96.19 151 ARG A N 1
ATOM 1157 C CA . ARG A 1 151 ? -20.479 4.374 26.027 1.00 96.19 151 ARG A CA 1
ATOM 1158 C C . ARG A 1 151 ? -21.679 5.140 26.581 1.00 96.19 151 ARG A C 1
ATOM 1160 O O . ARG A 1 151 ? -21.957 5.048 27.778 1.00 96.19 151 ARG A O 1
ATOM 1167 N N . ASP A 1 152 ? -22.403 5.855 25.727 1.00 95.12 152 ASP A N 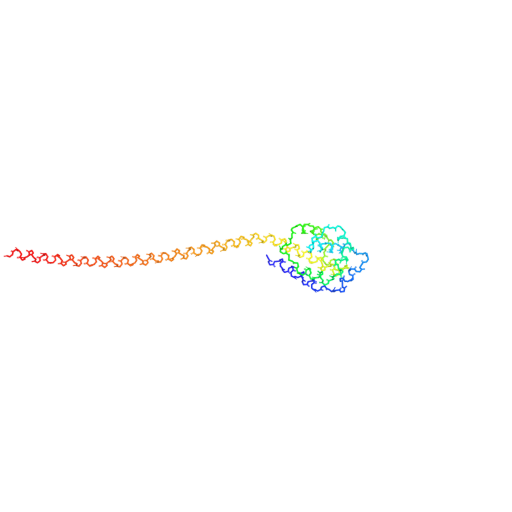1
ATOM 1168 C CA . ASP A 1 152 ? -23.593 6.610 26.129 1.00 95.12 152 ASP A CA 1
ATOM 1169 C C . ASP A 1 152 ? -24.717 5.681 26.602 1.00 95.12 152 ASP A C 1
ATOM 1171 O O . ASP A 1 152 ? -25.369 5.956 27.616 1.00 95.12 152 ASP A O 1
ATOM 1175 N N . ALA A 1 153 ? -24.902 4.549 25.917 1.00 94.38 153 ALA A N 1
ATOM 1176 C CA . ALA A 1 153 ? -25.850 3.512 26.301 1.00 94.38 153 ALA A CA 1
ATOM 1177 C C . ALA A 1 153 ? -25.505 2.918 27.674 1.00 94.38 153 ALA A C 1
ATOM 1179 O O . ALA A 1 153 ? -26.380 2.847 28.539 1.00 94.38 153 ALA A O 1
ATOM 1180 N N . ALA A 1 154 ? -24.237 2.569 27.916 1.00 96.69 154 ALA A N 1
ATOM 1181 C CA . ALA A 1 154 ? -23.786 2.068 29.214 1.00 96.69 154 ALA A CA 1
ATOM 1182 C C . ALA A 1 154 ? -24.012 3.097 30.339 1.00 96.69 154 ALA A C 1
ATOM 1184 O O . ALA A 1 154 ? -24.519 2.758 31.411 1.00 96.69 154 ALA A O 1
ATOM 1185 N N . ALA A 1 155 ? -23.715 4.376 30.087 1.00 96.44 155 ALA A N 1
ATOM 1186 C CA . ALA A 1 155 ? -23.955 5.446 31.053 1.00 96.44 155 ALA A CA 1
ATOM 1187 C C . ALA A 1 155 ? -25.455 5.649 31.340 1.00 96.44 155 ALA A C 1
ATOM 1189 O O . ALA A 1 155 ? -25.849 5.855 32.490 1.00 96.44 155 ALA A O 1
ATOM 1190 N N . ALA A 1 156 ? -26.310 5.582 30.315 1.00 94.56 156 ALA A N 1
ATOM 1191 C CA . ALA A 1 156 ? -27.759 5.680 30.471 1.00 94.56 156 ALA A CA 1
ATOM 1192 C C . ALA A 1 156 ? -28.338 4.495 31.256 1.00 94.56 156 ALA A C 1
ATOM 1194 O O . ALA A 1 156 ? -29.169 4.703 32.140 1.00 94.56 156 ALA A O 1
ATOM 1195 N N . GLN A 1 157 ? -27.865 3.275 30.985 1.00 95.06 157 GLN A N 1
ATOM 1196 C CA . GLN A 1 157 ? -28.238 2.077 31.738 1.00 95.06 157 GLN A CA 1
ATOM 1197 C C . GLN A 1 157 ? -27.834 2.188 33.213 1.00 95.06 157 GLN A C 1
ATOM 1199 O O . GLN A 1 157 ? -28.646 1.883 34.085 1.00 95.06 157 GLN A O 1
ATOM 1204 N N . GLY A 1 158 ? -26.635 2.706 33.505 1.00 96.75 158 GLY A N 1
ATOM 1205 C CA . GLY A 1 158 ? -26.194 2.983 34.875 1.00 96.75 158 GLY A CA 1
ATOM 1206 C C . GLY A 1 158 ? -27.118 3.963 35.607 1.00 96.75 158 GLY A C 1
ATOM 1207 O O . GLY A 1 158 ? -27.601 3.661 36.698 1.00 96.75 158 GLY A O 1
ATOM 1208 N N . ARG A 1 159 ? -27.456 5.097 34.973 1.00 96.06 159 ARG A N 1
ATOM 1209 C CA . ARG A 1 159 ? -28.406 6.078 35.538 1.00 96.06 159 ARG A CA 1
ATOM 1210 C C . ARG A 1 159 ? -29.798 5.486 35.760 1.00 96.06 159 ARG A C 1
ATOM 1212 O O . ARG A 1 159 ? -30.442 5.790 36.763 1.00 96.06 159 ARG A O 1
ATOM 1219 N N . ALA A 1 160 ? -30.275 4.655 34.834 1.00 94.88 160 ALA A N 1
ATOM 1220 C CA . ALA A 1 160 ? -31.568 3.990 34.958 1.00 94.88 160 ALA A CA 1
ATOM 1221 C C . ALA A 1 160 ? -31.586 3.003 36.137 1.00 94.88 160 ALA A C 1
ATOM 1223 O O . ALA A 1 160 ? -32.556 2.985 36.896 1.00 94.88 160 ALA A O 1
ATOM 1224 N N . ALA A 1 161 ? -30.510 2.235 36.332 1.00 96.69 161 ALA A N 1
ATOM 1225 C CA . ALA A 1 161 ? -30.370 1.320 37.462 1.00 96.69 161 ALA A CA 1
ATOM 1226 C C . ALA A 1 161 ? -30.354 2.065 38.809 1.00 96.69 161 ALA A C 1
ATOM 1228 O O . ALA A 1 161 ? -31.062 1.677 39.738 1.00 96.69 161 ALA A O 1
ATOM 1229 N N . GLU A 1 162 ? -29.619 3.175 38.902 1.00 96.50 162 GLU A N 1
ATOM 1230 C CA . GLU A 1 162 ? -29.570 4.009 40.109 1.00 96.50 162 GLU A CA 1
ATOM 1231 C C . GLU A 1 162 ? -30.931 4.654 40.425 1.00 96.50 162 GLU A C 1
ATOM 1233 O O . GLU A 1 162 ? -31.393 4.644 41.569 1.00 96.50 162 GLU A O 1
ATOM 1238 N N . ALA A 1 163 ? -31.625 5.170 39.406 1.00 95.50 163 ALA A N 1
ATOM 1239 C CA . ALA A 1 163 ? -32.971 5.711 39.567 1.00 95.50 163 ALA A CA 1
ATOM 1240 C C . ALA A 1 163 ? -33.967 4.633 40.027 1.00 95.50 163 ALA A C 1
ATOM 1242 O O . ALA A 1 163 ? -34.781 4.893 40.916 1.00 95.50 163 ALA A O 1
ATOM 1243 N N . ALA A 1 164 ? -33.884 3.421 39.470 1.00 94.88 164 ALA A N 1
ATOM 1244 C CA . ALA A 1 164 ? -34.715 2.296 39.887 1.00 94.88 164 ALA A CA 1
ATOM 1245 C C . ALA A 1 164 ? -34.461 1.909 41.355 1.00 94.88 164 ALA A C 1
ATOM 1247 O O . ALA A 1 164 ? -35.420 1.698 42.101 1.00 94.88 164 ALA A O 1
ATOM 1248 N N . ALA A 1 165 ? -33.196 1.890 41.791 1.00 96.62 165 ALA A N 1
ATOM 1249 C CA . ALA A 1 165 ? -32.829 1.626 43.182 1.00 96.62 165 ALA A CA 1
ATOM 1250 C C . ALA A 1 165 ? -33.422 2.676 44.139 1.00 96.62 165 ALA A C 1
ATOM 1252 O O . ALA A 1 165 ? -34.092 2.315 45.107 1.00 96.62 165 ALA A O 1
ATOM 1253 N N . ARG A 1 166 ? -33.282 3.968 43.816 1.00 96.56 166 ARG A N 1
ATOM 1254 C CA . ARG A 1 166 ? -33.858 5.076 44.602 1.00 96.56 166 ARG A CA 1
ATOM 1255 C C . ARG A 1 166 ? -35.380 5.029 44.691 1.00 96.56 166 ARG A C 1
ATOM 1257 O O . ARG A 1 166 ? -35.948 5.292 45.750 1.00 96.56 166 ARG A O 1
ATOM 1264 N N . VAL A 1 167 ? -36.063 4.715 43.586 1.00 96.81 167 VAL A N 1
ATOM 1265 C CA . VAL A 1 167 ? -37.528 4.561 43.581 1.00 96.81 167 VAL A CA 1
ATOM 1266 C C . VAL A 1 167 ? -37.943 3.421 44.505 1.00 96.81 167 VAL A C 1
ATOM 1268 O O . VAL A 1 167 ? -38.920 3.559 45.239 1.00 96.81 167 VAL A O 1
ATOM 1271 N N . ASN A 1 168 ? -37.207 2.309 44.492 1.00 96.19 168 ASN A N 1
ATOM 1272 C CA . ASN A 1 168 ? -37.490 1.183 45.370 1.00 96.19 168 ASN A CA 1
ATOM 1273 C C . ASN A 1 168 ? -37.280 1.540 46.850 1.00 96.19 168 ASN A C 1
ATOM 1275 O O . ASN A 1 168 ? -38.159 1.278 47.666 1.00 96.19 168 ASN A O 1
ATOM 1279 N N . GLU A 1 169 ? -36.171 2.199 47.186 1.00 96.88 169 GLU A N 1
ATOM 1280 C CA . GLU A 1 169 ? -35.895 2.685 48.544 1.00 96.88 169 GLU A CA 1
ATOM 1281 C C . GLU A 1 169 ? -36.990 3.641 49.036 1.00 96.88 169 GLU A C 1
ATOM 1283 O O . GLU A 1 169 ? -37.604 3.415 50.077 1.00 96.88 169 GLU A O 1
ATOM 1288 N N . THR A 1 170 ? -37.344 4.637 48.219 1.00 95.19 170 THR A N 1
ATOM 1289 C CA . THR A 1 170 ? -38.401 5.603 48.555 1.00 95.19 170 THR A CA 1
ATOM 1290 C C . THR A 1 170 ? -39.756 4.914 48.751 1.00 95.19 170 THR A C 1
ATOM 1292 O O . THR A 1 170 ? -40.528 5.304 49.625 1.00 95.19 170 THR A O 1
ATOM 1295 N N . ARG A 1 171 ? -40.068 3.870 47.967 1.00 95.62 171 ARG A N 1
ATOM 1296 C CA . ARG A 1 171 ? -41.289 3.065 48.151 1.00 95.62 171 ARG A CA 1
ATOM 1297 C C . ARG A 1 171 ? -41.288 2.322 49.486 1.00 95.62 171 ARG A C 1
ATOM 1299 O O . ARG A 1 171 ? -42.324 2.297 50.147 1.00 95.62 171 ARG A O 1
ATOM 1306 N N . ILE A 1 172 ? -40.155 1.739 49.879 1.00 96.88 172 ILE A N 1
ATOM 1307 C CA . ILE A 1 172 ? -40.003 1.051 51.170 1.00 96.88 172 ILE A CA 1
ATOM 1308 C C . ILE A 1 172 ? -40.201 2.043 52.321 1.00 96.88 172 ILE A C 1
ATOM 1310 O O . ILE A 1 172 ? -40.964 1.770 53.250 1.00 96.88 172 ILE A O 1
ATOM 1314 N N . ASP A 1 173 ? -39.570 3.212 52.248 1.00 96.12 173 ASP A N 1
ATOM 1315 C CA . ASP A 1 173 ? -39.676 4.232 53.291 1.00 96.12 173 ASP A CA 1
ATOM 1316 C C . ASP A 1 173 ? -41.071 4.840 53.375 1.00 96.12 173 ASP A C 1
ATOM 1318 O O . ASP A 1 173 ? -41.607 4.996 54.474 1.00 96.12 173 ASP A O 1
ATOM 1322 N N . PHE A 1 174 ? -41.711 5.095 52.233 1.00 94.69 174 PHE A N 1
ATOM 1323 C CA . PHE A 1 174 ? -43.098 5.542 52.195 1.00 94.69 174 PHE A CA 1
ATOM 1324 C C . PHE A 1 174 ? -44.042 4.508 52.825 1.00 94.69 174 PHE A C 1
ATOM 1326 O O . PHE A 1 174 ? -44.893 4.874 53.641 1.00 94.69 174 PHE A O 1
ATOM 1333 N N . ALA A 1 175 ? -43.880 3.217 52.508 1.00 95.62 175 ALA A N 1
ATOM 1334 C CA . ALA A 1 175 ? -44.685 2.151 53.105 1.00 95.62 175 ALA A CA 1
ATOM 1335 C C . ALA A 1 175 ? -44.498 2.085 54.631 1.00 95.62 175 ALA A C 1
ATOM 1337 O O . ALA A 1 175 ? -45.477 1.996 55.375 1.00 95.62 175 ALA A O 1
ATOM 1338 N N . ARG A 1 176 ? -43.255 2.211 55.109 1.00 95.69 176 ARG A N 1
ATOM 1339 C CA . ARG A 1 176 ? -42.917 2.232 56.540 1.00 95.69 176 ARG A CA 1
ATOM 1340 C C . ARG A 1 176 ? -43.513 3.441 57.261 1.00 95.69 176 ARG A C 1
ATOM 1342 O O . ARG A 1 176 ? -44.115 3.287 58.322 1.00 95.69 176 ARG A O 1
ATOM 1349 N N . ALA A 1 177 ? -43.373 4.633 56.684 1.00 95.06 177 ALA A N 1
ATOM 1350 C CA . ALA A 1 177 ? -43.922 5.868 57.236 1.00 95.06 177 ALA A CA 1
ATOM 1351 C C . ALA A 1 177 ? -45.455 5.825 57.293 1.00 95.06 177 ALA A C 1
ATOM 1353 O O . ALA A 1 177 ? -46.044 6.193 58.308 1.00 95.06 177 ALA A O 1
ATOM 1354 N N . THR A 1 178 ? -46.098 5.309 56.242 1.00 95.31 178 THR A N 1
ATOM 1355 C CA . THR A 1 178 ? -47.556 5.126 56.200 1.00 95.31 178 THR A CA 1
ATOM 1356 C C . THR A 1 178 ? -48.029 4.153 57.281 1.00 95.31 178 THR A C 1
ATOM 1358 O O . THR A 1 178 ? -48.991 4.452 57.985 1.00 95.31 178 THR A O 1
ATOM 1361 N N . ALA A 1 179 ? -47.329 3.028 57.471 1.00 95.25 179 ALA A N 1
ATOM 1362 C CA . ALA A 1 179 ? -47.649 2.065 58.526 1.00 95.25 179 ALA A CA 1
ATOM 1363 C C . ALA A 1 179 ? -47.478 2.658 59.937 1.00 95.25 179 ALA A C 1
ATOM 1365 O O . ALA A 1 179 ? -48.351 2.488 60.785 1.00 95.25 179 ALA A O 1
ATOM 1366 N N . SER A 1 180 ? -46.390 3.398 60.177 1.00 94.88 180 SER A N 1
ATOM 1367 C CA . SER A 1 180 ? -46.131 4.071 61.459 1.00 94.88 180 SER A CA 1
ATOM 1368 C C . SER A 1 180 ? -47.189 5.130 61.777 1.00 94.88 180 SER A C 1
ATOM 1370 O O . SER A 1 180 ? -47.745 5.148 62.875 1.00 94.88 180 SER A O 1
ATOM 1372 N N . LYS A 1 181 ? -47.541 5.968 60.791 1.00 94.69 181 LYS A N 1
ATOM 1373 C CA . LYS A 1 181 ? -48.607 6.965 60.931 1.00 94.69 181 LYS A CA 1
ATOM 1374 C C . LYS A 1 181 ? -49.945 6.304 61.275 1.00 94.69 181 LYS A C 1
ATOM 1376 O O . LYS A 1 181 ? -50.596 6.737 62.218 1.00 94.69 181 LYS A O 1
ATOM 1381 N N . ALA A 1 182 ? -50.327 5.246 60.556 1.00 94.25 182 ALA A N 1
ATOM 1382 C CA . ALA A 1 182 ? -51.570 4.524 60.820 1.00 94.25 182 ALA A CA 1
ATOM 1383 C C . ALA A 1 182 ? -51.604 3.920 62.237 1.00 94.25 182 ALA A C 1
ATOM 1385 O O . ALA A 1 182 ? -52.632 3.991 62.910 1.00 94.25 182 ALA A O 1
ATOM 1386 N N . ALA A 1 183 ? -50.481 3.373 62.717 1.00 93.75 183 ALA A N 1
ATOM 1387 C CA . ALA A 1 183 ? -50.369 2.853 64.080 1.00 93.75 183 ALA A CA 1
ATOM 1388 C C . ALA A 1 183 ? -50.530 3.958 65.140 1.00 93.75 183 ALA A C 1
ATOM 1390 O O . ALA A 1 183 ? -51.311 3.798 66.078 1.00 93.75 183 ALA A O 1
ATOM 1391 N N . ALA A 1 184 ? -49.857 5.099 64.961 1.00 92.88 184 ALA A N 1
ATOM 1392 C CA . ALA A 1 184 ? -49.956 6.238 65.874 1.00 92.88 184 ALA A CA 1
ATOM 1393 C C . ALA A 1 184 ? -51.369 6.854 65.897 1.00 92.88 184 ALA A C 1
ATOM 1395 O O . ALA A 1 184 ? -51.878 7.209 66.960 1.00 92.88 184 ALA A O 1
ATOM 1396 N N . GLU A 1 185 ? -52.031 6.956 64.740 1.00 92.00 185 GLU A N 1
ATOM 1397 C CA . GLU A 1 185 ? -53.421 7.423 64.646 1.00 92.00 185 GLU A CA 1
ATOM 1398 C C . GLU A 1 185 ? -54.394 6.463 65.349 1.00 92.00 185 GLU A C 1
ATOM 1400 O O . GLU A 1 185 ? -55.288 6.918 66.068 1.00 92.00 185 GLU A O 1
ATOM 1405 N N . ALA A 1 186 ? -54.200 5.147 65.207 1.00 93.00 186 ALA A N 1
ATOM 1406 C CA . ALA A 1 186 ? -55.000 4.141 65.905 1.00 93.00 186 ALA A CA 1
ATOM 1407 C C . ALA A 1 186 ? -54.825 4.222 67.432 1.00 93.00 186 ALA A C 1
ATOM 1409 O O . ALA A 1 186 ? -55.811 4.183 68.173 1.00 93.00 186 ALA A O 1
ATOM 1410 N N . GLU A 1 187 ? -53.590 4.391 67.909 1.00 92.75 187 GLU A N 1
ATOM 1411 C CA . GLU A 1 187 ? -53.293 4.549 69.335 1.00 92.75 187 GLU A CA 1
ATOM 1412 C C . GLU A 1 187 ? -53.891 5.845 69.906 1.00 92.75 187 GLU A C 1
ATOM 1414 O O . GLU A 1 187 ? -54.557 5.820 70.946 1.00 92.75 187 GLU A O 1
ATOM 1419 N N . ALA A 1 188 ? -53.749 6.966 69.192 1.00 92.56 188 ALA A N 1
ATOM 1420 C CA . ALA A 1 188 ? -54.350 8.243 69.576 1.00 92.56 188 ALA A CA 1
ATOM 1421 C C . ALA A 1 188 ? -55.887 8.171 69.627 1.00 92.56 188 ALA A C 1
ATOM 1423 O O . ALA A 1 188 ? -56.508 8.715 70.546 1.00 92.56 188 ALA A O 1
ATOM 1424 N N . GLY A 1 189 ? -56.511 7.477 68.668 1.00 91.62 189 GLY A N 1
ATOM 1425 C CA . GLY A 1 189 ? -57.951 7.215 68.661 1.00 91.62 189 GLY A CA 1
ATOM 1426 C C . GLY A 1 189 ? -58.399 6.385 69.867 1.00 91.62 189 GLY A C 1
ATOM 1427 O O . GLY A 1 189 ? -59.370 6.745 70.536 1.00 91.62 189 GLY A O 1
ATOM 1428 N N . ALA A 1 190 ? -57.656 5.327 70.200 1.00 90.31 190 ALA A N 1
ATOM 1429 C CA . ALA A 1 190 ? -57.933 4.489 71.364 1.00 90.31 190 ALA A CA 1
ATOM 1430 C C . ALA A 1 190 ? -57.803 5.263 72.688 1.00 90.31 190 ALA A C 1
ATOM 1432 O O . ALA A 1 190 ? -58.641 5.104 73.579 1.00 90.31 190 ALA A O 1
ATOM 1433 N N . LEU A 1 191 ? -56.788 6.125 72.825 1.00 89.94 191 LEU A N 1
ATOM 1434 C CA . LEU A 1 191 ? -56.628 6.993 73.998 1.00 89.94 191 LEU A CA 1
ATOM 1435 C C . LEU A 1 191 ? -57.781 7.992 74.131 1.00 89.94 191 LEU A C 1
ATOM 1437 O O . LEU A 1 191 ? -58.341 8.134 75.218 1.00 89.94 191 LEU A O 1
ATOM 1441 N N . ARG A 1 192 ? -58.169 8.651 73.031 1.00 88.88 192 ARG A N 1
ATOM 1442 C CA . ARG A 1 192 ? -59.320 9.566 73.021 1.00 88.88 192 ARG A CA 1
ATOM 1443 C C . ARG A 1 192 ? -60.601 8.867 73.452 1.00 88.88 192 ARG A C 1
ATOM 1445 O O . ARG A 1 192 ? -61.291 9.389 74.316 1.00 88.88 192 ARG A O 1
ATOM 1452 N N . ALA A 1 193 ? -60.883 7.681 72.915 1.00 88.31 193 ALA A N 1
ATOM 1453 C CA . ALA A 1 193 ? -62.066 6.912 73.295 1.00 88.31 193 ALA A CA 1
ATOM 1454 C C . ALA A 1 193 ? -62.089 6.586 74.800 1.00 88.31 193 ALA A C 1
ATOM 1456 O O . ALA A 1 193 ? -63.133 6.706 75.437 1.00 88.31 193 ALA A O 1
ATOM 1457 N N . LYS A 1 194 ? -60.938 6.233 75.393 1.00 89.81 194 LYS A N 1
ATOM 1458 C CA . LYS A 1 194 ? -60.825 5.995 76.844 1.00 89.81 194 LYS A CA 1
ATOM 1459 C C . LYS A 1 194 ? -61.109 7.254 77.668 1.00 89.81 194 LYS A C 1
ATOM 1461 O O . LYS A 1 194 ? -61.818 7.164 78.666 1.00 89.81 194 LYS A O 1
ATOM 1466 N N . LEU A 1 195 ? -60.579 8.408 77.256 1.00 87.69 195 LEU A N 1
ATOM 1467 C CA . LEU A 1 195 ? -60.842 9.689 77.924 1.00 87.69 195 LEU A CA 1
ATOM 1468 C C . LEU A 1 195 ? -62.321 10.089 77.829 1.00 87.69 195 LEU A C 1
ATOM 1470 O O . LEU A 1 195 ? -62.892 10.526 78.822 1.00 87.69 195 LEU A O 1
ATOM 1474 N N . ASP A 1 196 ? -62.953 9.886 76.673 1.00 84.62 196 ASP A N 1
ATOM 1475 C CA . ASP A 1 196 ? -64.371 10.197 76.447 1.00 84.62 196 ASP A CA 1
ATOM 1476 C C . ASP A 1 196 ? -65.300 9.359 77.341 1.00 84.62 196 ASP A C 1
ATOM 1478 O O . ASP A 1 196 ? -66.308 9.850 77.844 1.00 84.62 196 ASP A O 1
ATOM 1482 N N . VAL A 1 197 ? -64.957 8.084 77.557 1.00 84.31 197 VAL A N 1
ATOM 1483 C CA . VAL A 1 197 ? -65.676 7.207 78.494 1.00 84.31 197 VAL A CA 1
ATOM 1484 C C . VAL A 1 197 ? -65.473 7.672 79.936 1.00 84.31 197 VAL A C 1
ATOM 1486 O O . VAL A 1 197 ? -66.442 7.747 80.684 1.00 84.31 197 VAL A O 1
ATOM 1489 N N . ALA A 1 198 ? -64.242 8.028 80.318 1.00 81.88 198 ALA A N 1
ATOM 1490 C CA . ALA A 1 198 ? -63.940 8.526 81.659 1.00 81.88 198 ALA A CA 1
ATOM 1491 C C . ALA A 1 198 ? -64.634 9.863 81.975 1.00 81.88 198 ALA A C 1
ATOM 1493 O O . ALA A 1 198 ? -64.989 10.099 83.120 1.00 81.88 198 ALA A O 1
ATOM 1494 N N . ALA A 1 199 ? -64.855 10.717 80.971 1.00 74.62 199 ALA A N 1
ATOM 1495 C CA . ALA A 1 199 ? -65.531 12.005 81.127 1.00 74.62 199 ALA A CA 1
ATOM 1496 C C . ALA A 1 199 ? -67.071 11.913 81.199 1.00 74.62 199 ALA A C 1
ATOM 1498 O O . ALA A 1 199 ? -67.722 12.916 81.486 1.00 74.62 199 ALA A O 1
ATOM 1499 N N . ARG A 1 200 ? -67.667 10.747 80.900 1.00 70.44 200 ARG A N 1
ATOM 1500 C CA . ARG A 1 200 ? -69.122 10.498 80.987 1.00 70.44 200 ARG A CA 1
ATOM 1501 C C . ARG A 1 200 ? -69.557 9.826 82.300 1.00 70.44 200 ARG A C 1
ATOM 1503 O O . ARG A 1 200 ? -70.756 9.608 82.475 1.00 70.44 200 ARG A O 1
ATOM 1510 N N . LEU A 1 201 ? -68.607 9.475 83.168 1.00 52.72 201 LEU A N 1
ATOM 1511 C CA . LEU A 1 201 ? -68.823 8.979 84.534 1.00 52.72 201 LEU A CA 1
ATOM 1512 C C . LEU A 1 201 ? -68.801 10.144 85.528 1.00 52.72 201 LEU A C 1
ATOM 1514 O O . LEU A 1 201 ? -69.566 10.060 86.513 1.00 52.72 201 LEU A O 1
#

Foldseek 3Di:
DVPQVVLLVVLLVLLVPDDLVLLVVLLPDPDADPLLLLLLLLLCLQQPVDDDVVLSDSVVSSVLCPCVVVNSVSLNPDDLLPGDPSSLVVSVVSLPPPCLALVNVVVRGSNSSSSSSNSNSSSSNNVVSVVCVVVVVVVVVVVVVVVVVVVVVVVVVVVVVVVVVVVVVVVVVVVVVVVVVVVVVVVVVVVVVVVVVVVVD

Radius of gyration: 40.69 Å; chains: 1; bounding box: 95×28×113 Å

Organism: Cafeteria roenbergensis (NCBI:txid33653)